Protein AF-A0A3A0CQK7-F1 (afdb_m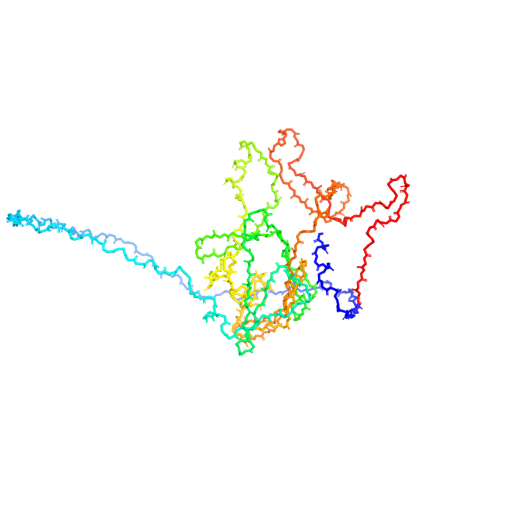onomer)

Radius of gyration: 29.52 Å; Cα contacts (8 Å, |Δi|>4): 519; chains: 1; bounding box: 66×86×76 Å

Solvent-accessible surface area (backbone atoms only — not comparable to full-atom values): 21120 Å² total; per-residue (Å²): 123,85,78,75,74,62,95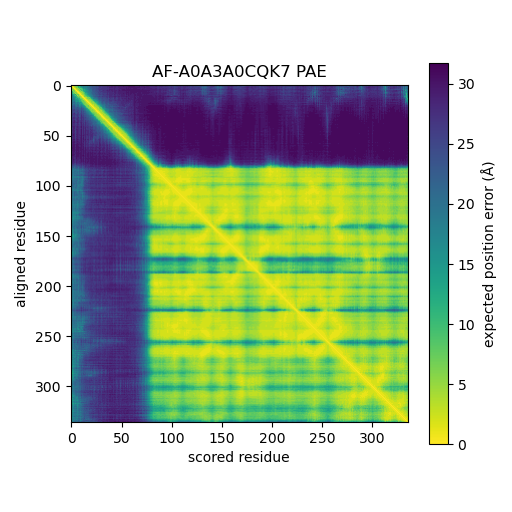,62,66,78,92,60,91,70,77,78,86,89,81,83,93,88,86,83,88,87,80,93,78,87,87,83,90,89,89,84,86,84,86,89,84,87,90,83,87,84,84,89,84,92,77,85,81,79,83,80,82,79,84,76,77,85,81,76,87,73,78,87,74,78,80,82,72,81,79,73,82,73,77,79,73,73,95,51,57,60,44,68,75,78,40,68,74,45,44,73,62,87,60,98,55,76,41,61,42,50,41,30,41,18,84,90,78,68,42,43,31,37,44,43,52,47,80,42,51,33,90,85,35,49,28,37,40,36,36,30,26,72,29,47,92,63,64,52,75,39,74,75,52,71,47,47,26,26,32,40,76,58,90,64,29,39,31,39,31,34,60,61,72,49,53,62,81,66,94,48,72,67,34,54,49,45,41,71,75,73,48,65,62,40,84,72,47,77,42,60,49,67,24,46,62,84,73,20,43,26,35,64,42,48,78,46,65,32,36,64,68,85,48,50,35,78,72,76,48,25,52,55,36,44,91,72,26,42,76,74,45,76,46,54,31,60,57,19,35,42,37,29,30,40,34,27,19,34,52,98,91,50,69,47,60,36,29,37,33,39,41,42,21,58,65,58,79,66,59,80,74,58,77,87,44,74,55,59,90,91,56,94,70,61,64,54,61,26,40,35,85,86,58,63,91,86,52,94,61,51,65,49,48,26,49,49,72,82,90,68,46,54,60,44,82,84,48,96,76,50,63,51,62,64,70,90,81,85,87,90

pLDDT: mean 78.31, std 25.65, range [24.31, 98.5]

Mean predicted aligned error: 14.05 Å

Secondary structure (DSSP, 8-state):
---SSSSSSTTS-----------------------------------------------PPPPPPPPPPPPPPPPP--PPPPSS--HHHHHTT-EEPP-SS--SSEEEEETTTTEEEEEE-GGGBSTTS-EEEEEEEEESTTTTT-EEEEEEEEEEEETTEEEEEEP-TTB---SSHHHHHHHHHH-SSEEEEEEEEEEEETTEEEEESHHHHSSSSS-GGGTTT-EEEEEEEEEEEEEE-SSEEEEEEEEEEEETTEEEEEEEEEEEEEPPGGGGG----BPPTTS---EEEEE-TTS-TT-S-SEEEEE------BSSSSSSS--BSS------

Foldseek 3Di:
DPAQQPVFPPPDFDDDDDDDDDDDDDDPDDDDDDDDDDDDDDDDDDDDDDDDDDPPDDDDDDDDDDDDDDDDDPDDPPPDDPPADDPCVVCVQWDWDDDPDDFPWTWIARPVQLWIKIWAALVQEDPVNKWKKWKAFCDWPAPHPDTQDMFIWGWYDDPQKIWIWTFDQAADADDDPVNVCCCVPVNGIDGLDIFGQNHHDDSITMTTCLVQPQACSRVVCVVVQAGWDSSPKHWDDWDGHHFKIKTWIFTWHDDPPGTITIIMIMIIGGDDPCVVVDDWDFDDPVDDADWDKYFYPVDDPPDPGRIGITHDDDRFDFPDPPDPDGDTPDDDDDRD

Structure (mmCIF, N/CA/C/O backbone):
data_AF-A0A3A0CQK7-F1
#
_entry.id   AF-A0A3A0CQK7-F1
#
loop_
_atom_site.group_PDB
_atom_site.id
_atom_site.type_symbol
_atom_site.label_atom_id
_atom_site.label_alt_id
_atom_site.label_comp_id
_atom_site.label_asym_id
_atom_site.label_entity_id
_atom_site.label_seq_id
_atom_site.pdbx_PDB_ins_code
_atom_site.Cartn_x
_atom_site.Cartn_y
_atom_site.Cartn_z
_atom_site.occupancy
_atom_site.B_iso_or_equiv
_atom_site.auth_seq_id
_atom_site.auth_comp_id
_atom_site.auth_asym_id
_atom_site.auth_atom_id
_atom_site.pdbx_PDB_model_num
ATOM 1 N N . MET A 1 1 ? 7.998 6.183 -11.539 1.00 37.38 1 MET A N 1
ATOM 2 C CA . MET A 1 1 ? 6.751 5.456 -11.264 1.00 37.38 1 MET A CA 1
ATOM 3 C C . MET A 1 1 ? 6.149 6.153 -10.060 1.00 37.38 1 MET A C 1
ATOM 5 O O . MET A 1 1 ? 6.191 5.663 -8.952 1.00 37.38 1 MET A O 1
ATOM 9 N N . LEU A 1 2 ? 5.744 7.397 -10.315 1.00 28.91 2 LEU A N 1
ATOM 10 C CA . LEU A 1 2 ? 5.231 8.394 -9.366 1.00 28.91 2 LEU A CA 1
ATOM 11 C C . LEU A 1 2 ? 3.840 8.851 -9.859 1.00 28.91 2 LEU A C 1
ATOM 13 O O . LEU A 1 2 ? 3.406 9.962 -9.621 1.00 28.91 2 LEU A O 1
ATOM 17 N N . ALA A 1 3 ? 3.197 8.000 -10.666 1.00 32.09 3 ALA A N 1
ATOM 18 C CA . ALA A 1 3 ? 2.236 8.395 -11.693 1.00 32.09 3 ALA A CA 1
ATOM 19 C C . ALA A 1 3 ? 0.876 7.694 -11.583 1.00 32.09 3 ALA A C 1
ATOM 21 O O . ALA A 1 3 ? 0.043 7.848 -12.462 1.00 32.09 3 ALA A O 1
ATOM 22 N N . VAL A 1 4 ? 0.668 6.897 -10.535 1.00 34.78 4 VAL A N 1
ATOM 23 C CA . VAL A 1 4 ? -0.590 6.163 -10.290 1.00 34.78 4 VAL A CA 1
ATOM 24 C C . VAL A 1 4 ? -1.209 6.591 -8.945 1.00 34.78 4 VAL A C 1
ATOM 26 O O . VAL A 1 4 ? -2.183 6.015 -8.479 1.00 34.78 4 VAL A O 1
ATOM 29 N N . LEU A 1 5 ? -0.655 7.638 -8.324 1.00 34.09 5 LEU A N 1
ATOM 30 C CA . LEU A 1 5 ? -1.091 8.138 -7.018 1.00 34.09 5 LEU A CA 1
ATOM 31 C C . LEU A 1 5 ? -1.982 9.372 -7.077 1.00 34.09 5 LEU A C 1
ATOM 33 O O . LEU A 1 5 ? -2.377 9.856 -6.029 1.00 34.09 5 LEU A O 1
ATOM 37 N N . ASP A 1 6 ? -2.315 9.879 -8.265 1.00 37.59 6 ASP A N 1
ATOM 38 C CA . ASP A 1 6 ? -2.937 11.205 -8.338 1.00 37.59 6 ASP A CA 1
ATOM 39 C C . ASP A 1 6 ? -4.138 11.329 -9.280 1.00 37.59 6 ASP A C 1
ATOM 41 O O . ASP A 1 6 ? -4.687 12.410 -9.447 1.00 37.59 6 ASP A O 1
ATOM 45 N N . GLU A 1 7 ? -4.663 10.223 -9.820 1.00 32.09 7 GLU A N 1
ATOM 46 C CA . GLU A 1 7 ? -6.001 10.229 -10.462 1.00 32.09 7 GLU A CA 1
ATOM 47 C C . GLU A 1 7 ? -7.144 10.216 -9.419 1.00 32.09 7 GLU A C 1
ATOM 49 O O . GLU A 1 7 ? -8.309 9.954 -9.689 1.00 32.09 7 GLU A O 1
ATOM 54 N N . ALA A 1 8 ? -6.767 10.500 -8.183 1.00 29.64 8 ALA A N 1
ATOM 55 C CA . ALA A 1 8 ? -7.274 9.872 -6.993 1.00 29.64 8 ALA A CA 1
ATOM 56 C C . ALA A 1 8 ? -7.438 10.915 -5.878 1.00 29.64 8 ALA A C 1
ATOM 58 O O . ALA A 1 8 ? -8.430 10.905 -5.157 1.00 29.64 8 ALA A O 1
ATOM 59 N N . ALA A 1 9 ? -6.518 11.878 -5.766 1.00 32.62 9 ALA A N 1
ATOM 60 C CA . ALA A 1 9 ? -6.535 12.880 -4.703 1.00 32.62 9 ALA A CA 1
ATOM 61 C C . ALA A 1 9 ? -7.245 14.201 -5.078 1.00 32.62 9 ALA A C 1
ATOM 63 O O . ALA A 1 9 ? -7.459 15.054 -4.213 1.00 32.62 9 ALA A O 1
ATOM 64 N N . ILE A 1 10 ? -7.680 14.396 -6.327 1.00 40.16 10 ILE A N 1
ATOM 65 C CA . ILE A 1 10 ? -7.924 15.750 -6.851 1.00 40.16 10 ILE A CA 1
ATOM 66 C C . ILE A 1 10 ? -9.400 16.019 -7.170 1.00 40.16 10 ILE A C 1
ATOM 68 O O . ILE A 1 10 ? -9.820 16.237 -8.304 1.00 40.16 10 ILE A O 1
ATOM 72 N N . ARG A 1 11 ? -10.198 16.094 -6.101 1.00 34.25 11 ARG A N 1
ATOM 73 C CA . ARG A 1 11 ? -11.398 16.953 -6.050 1.00 34.25 11 ARG A CA 1
ATOM 74 C C . ARG A 1 11 ? -11.237 18.142 -5.102 1.00 34.25 11 ARG A C 1
ATOM 76 O O . ARG A 1 11 ? -12.205 18.853 -4.858 1.00 34.25 11 ARG A O 1
ATOM 83 N N . MET A 1 12 ? -10.062 18.358 -4.516 1.00 37.47 12 MET A N 1
ATOM 84 C CA . MET A 1 12 ? -9.897 19.361 -3.463 1.00 37.47 12 MET A CA 1
ATOM 85 C C . MET A 1 12 ? -8.549 20.042 -3.623 1.00 37.47 12 MET A C 1
ATOM 87 O O . MET A 1 12 ? -7.520 19.468 -3.285 1.00 37.47 12 MET A O 1
ATOM 91 N N . GLY A 1 13 ? -8.584 21.256 -4.174 1.00 35.88 13 GLY A N 1
ATOM 92 C CA . GLY A 1 13 ? -7.413 22.113 -4.249 1.00 35.88 13 GLY A CA 1
ATOM 93 C C . GLY A 1 13 ? -6.823 22.350 -2.869 1.00 35.88 13 GLY A C 1
ATOM 94 O O . GLY A 1 13 ? -7.573 22.344 -1.898 1.00 35.88 13 GLY A O 1
ATOM 95 N N . TRP A 1 14 ? -5.508 22.550 -2.829 1.00 27.75 14 TRP A N 1
ATOM 96 C CA . TRP A 1 14 ? -4.743 23.349 -1.871 1.00 27.75 14 TRP A CA 1
ATOM 97 C C . TRP A 1 14 ? -3.322 23.518 -2.415 1.00 27.75 14 TRP A C 1
ATOM 99 O O . TRP A 1 14 ? -2.764 22.578 -2.966 1.00 27.75 14 TRP A O 1
ATOM 109 N N . SER A 1 15 ? -2.791 24.730 -2.226 1.00 28.52 15 SER A N 1
ATOM 110 C CA . SER A 1 15 ? -1.506 25.219 -2.731 1.00 28.52 15 SER A CA 1
ATOM 111 C C . SER A 1 15 ? -0.319 24.769 -1.872 1.00 28.52 15 SER A C 1
ATOM 113 O O . SER A 1 15 ? -0.395 24.867 -0.644 1.00 28.52 15 SER A O 1
ATOM 115 N N . ALA A 1 16 ? 0.808 24.395 -2.491 1.00 28.55 16 ALA A N 1
ATOM 116 C CA . ALA A 1 16 ? 2.106 24.300 -1.806 1.00 28.55 16 ALA A CA 1
ATOM 117 C C . ALA A 1 16 ? 3.211 25.168 -2.448 1.00 28.55 16 ALA A C 1
ATOM 119 O O . ALA A 1 16 ? 3.489 25.100 -3.644 1.00 28.55 16 ALA A O 1
ATOM 120 N N . ALA A 1 17 ? 3.867 25.979 -1.609 1.00 27.58 17 ALA A N 1
ATOM 121 C CA . ALA A 1 17 ? 4.961 26.887 -1.952 1.00 27.58 17 ALA A CA 1
ATOM 122 C C . ALA A 1 17 ? 6.345 26.206 -1.904 1.00 27.58 17 ALA A C 1
ATOM 124 O O . ALA A 1 17 ? 6.611 25.345 -1.067 1.00 27.58 17 ALA A O 1
ATOM 125 N N . ALA A 1 18 ? 7.245 26.643 -2.788 1.00 27.69 18 ALA A N 1
ATOM 126 C CA . ALA A 1 18 ? 8.603 26.129 -2.960 1.00 27.69 18 ALA A CA 1
ATOM 127 C C . ALA A 1 18 ? 9.644 26.866 -2.099 1.00 27.69 18 ALA A C 1
ATOM 129 O O . ALA A 1 18 ? 9.652 28.094 -2.104 1.00 27.69 18 ALA A O 1
ATOM 130 N N . VAL A 1 19 ? 10.603 26.146 -1.491 1.00 27.67 19 VAL A N 1
ATOM 131 C CA . VAL A 1 19 ? 11.909 26.708 -1.074 1.00 27.67 19 VAL A CA 1
ATOM 132 C C . VAL A 1 19 ? 13.045 25.670 -1.171 1.00 27.67 19 VAL A C 1
ATOM 134 O O . VAL A 1 19 ? 13.105 24.709 -0.416 1.00 27.67 19 VAL A O 1
ATOM 137 N N . GLY A 1 20 ? 13.958 25.905 -2.120 1.00 24.70 20 GLY A N 1
ATOM 138 C CA . GLY A 1 20 ? 15.387 26.185 -1.886 1.00 24.70 20 GLY A CA 1
ATOM 139 C C . GLY A 1 20 ? 16.281 25.213 -1.099 1.00 24.70 20 GLY A C 1
ATOM 140 O O . GLY A 1 20 ? 16.302 25.207 0.123 1.00 24.70 20 GLY A O 1
ATOM 141 N N . SER A 1 21 ? 17.167 24.546 -1.842 1.00 28.20 21 SER A N 1
ATOM 142 C CA . SER A 1 21 ? 18.365 23.809 -1.408 1.00 28.20 21 SER A CA 1
ATOM 143 C C . SER A 1 21 ? 19.401 24.657 -0.643 1.00 28.20 21 SER A C 1
ATOM 145 O O . SER A 1 21 ? 19.737 25.755 -1.094 1.00 28.20 21 SER A O 1
ATOM 147 N N . ARG A 1 22 ? 19.989 24.098 0.433 1.00 24.88 22 ARG A N 1
ATOM 148 C CA . ARG A 1 22 ? 21.444 24.121 0.721 1.00 24.88 22 ARG A CA 1
ATOM 149 C C . ARG A 1 22 ? 21.811 23.360 2.005 1.00 24.88 22 ARG A C 1
ATOM 151 O O . ARG A 1 22 ? 21.198 23.560 3.044 1.00 24.88 22 ARG A O 1
ATOM 158 N N . CYS A 1 23 ? 22.921 22.625 1.906 1.00 24.38 23 CYS A N 1
ATOM 159 C CA . CYS A 1 23 ? 24.006 22.466 2.888 1.00 24.38 23 CYS A CA 1
ATOM 160 C C . CYS A 1 23 ? 24.317 21.008 3.270 1.00 24.38 23 CYS A C 1
ATOM 162 O O . CYS A 1 23 ? 23.656 20.385 4.095 1.00 24.38 23 CYS A O 1
ATOM 164 N N . ALA A 1 24 ? 25.380 20.499 2.646 1.00 25.19 24 ALA A N 1
ATOM 165 C CA . ALA A 1 24 ? 26.155 19.349 3.079 1.00 25.19 24 ALA A CA 1
ATOM 166 C C . ALA A 1 24 ? 27.384 19.835 3.871 1.00 25.19 24 ALA A C 1
ATOM 168 O O . ALA A 1 24 ? 27.852 20.946 3.642 1.00 25.19 24 ALA A O 1
ATOM 169 N N . GLN A 1 25 ? 27.941 18.925 4.680 1.00 24.78 25 GLN A N 1
ATOM 170 C CA . GLN A 1 25 ? 29.222 18.982 5.406 1.00 24.78 25 GLN A CA 1
ATOM 171 C C . GLN A 1 25 ? 29.221 19.700 6.764 1.00 24.78 25 GLN A C 1
ATOM 173 O O . GLN A 1 25 ? 29.266 20.919 6.863 1.00 24.78 25 GLN A O 1
ATOM 178 N N . SER A 1 26 ? 29.328 18.921 7.840 1.00 24.31 26 SER A N 1
ATOM 179 C CA . SER A 1 26 ? 30.548 18.835 8.662 1.00 24.31 26 SER A CA 1
ATOM 180 C C . SER A 1 26 ? 30.268 18.040 9.944 1.00 24.31 26 SER A C 1
ATOM 182 O O . SER A 1 26 ? 29.118 17.863 10.329 1.00 24.31 26 SER A O 1
ATOM 184 N N . LEU A 1 27 ? 31.351 17.603 10.596 1.00 27.28 27 LEU A N 1
ATOM 185 C CA . LEU A 1 27 ? 31.435 16.982 11.927 1.00 27.28 27 LEU A CA 1
ATOM 186 C C . LEU A 1 27 ? 31.535 15.450 11.960 1.00 27.28 27 LEU A C 1
ATOM 188 O O . LEU A 1 27 ? 30.858 14.746 12.698 1.00 27.28 27 LEU A O 1
ATOM 192 N N . THR A 1 28 ? 32.551 14.955 11.254 1.00 28.22 28 THR A N 1
ATOM 193 C CA . THR A 1 28 ? 33.507 14.010 11.842 1.00 28.22 28 THR A CA 1
ATOM 194 C C . THR A 1 28 ? 34.333 14.722 12.923 1.00 28.22 28 THR A C 1
ATOM 196 O O . THR A 1 28 ? 35.249 15.472 12.583 1.00 28.22 28 THR A O 1
ATOM 199 N N . HIS A 1 29 ? 34.046 14.504 14.207 1.00 26.23 29 HIS A N 1
ATOM 200 C CA . HIS A 1 29 ? 35.037 14.604 15.287 1.00 26.23 29 HIS A CA 1
ATOM 201 C C . HIS A 1 29 ? 34.530 13.921 16.562 1.00 26.23 29 HIS A C 1
ATOM 203 O O . HIS A 1 29 ? 33.346 13.968 16.873 1.00 26.23 29 HIS A O 1
ATOM 209 N N . SER A 1 30 ? 35.480 13.365 17.312 1.00 28.23 30 SER A N 1
ATOM 210 C CA . SER A 1 30 ? 35.355 12.792 18.657 1.00 28.23 30 SER A CA 1
ATOM 211 C C . SER A 1 30 ? 35.165 11.274 18.741 1.00 28.23 30 SER A C 1
ATOM 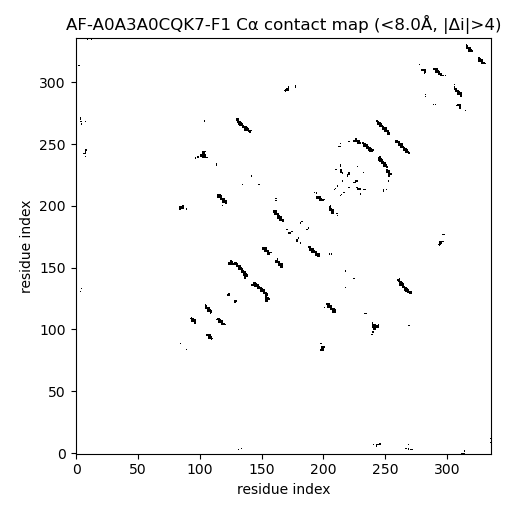213 O O . SER A 1 30 ? 34.153 10.744 19.187 1.00 28.23 30 SER A O 1
ATOM 215 N N . ALA A 1 31 ? 36.228 10.569 18.350 1.00 26.05 31 ALA A N 1
ATOM 216 C CA . ALA A 1 31 ? 36.631 9.330 18.997 1.00 26.05 31 ALA A CA 1
ATOM 217 C C . ALA A 1 31 ? 37.846 9.648 19.879 1.00 26.05 31 ALA A C 1
ATOM 219 O O . ALA A 1 31 ? 38.896 9.991 19.335 1.00 26.05 31 ALA A O 1
ATOM 220 N N . LYS A 1 32 ? 37.694 9.555 21.205 1.00 26.38 32 LYS A N 1
ATOM 221 C CA . LYS A 1 32 ? 38.706 9.128 22.192 1.00 26.38 32 LYS A CA 1
ATOM 222 C C . LYS A 1 32 ? 38.151 9.312 23.609 1.00 26.38 32 LYS A C 1
ATOM 224 O O . LYS A 1 32 ? 37.416 10.253 23.860 1.00 26.38 32 LYS A O 1
ATOM 229 N N . GLU A 1 33 ? 38.566 8.397 24.485 1.00 27.83 33 GLU A N 1
ATOM 230 C CA . GLU A 1 33 ? 38.406 8.400 25.950 1.00 27.83 33 GLU A CA 1
ATOM 231 C C . GLU A 1 33 ? 37.080 7.854 26.505 1.00 27.83 33 GLU A C 1
ATOM 233 O O . GLU A 1 33 ? 36.124 8.569 26.771 1.00 27.83 33 GLU A O 1
ATOM 238 N N . ASN A 1 34 ? 37.042 6.533 26.725 1.00 28.23 34 ASN A N 1
ATOM 239 C CA . ASN A 1 34 ? 37.080 5.960 28.080 1.00 28.23 34 ASN A CA 1
ATOM 240 C C . ASN A 1 34 ? 36.974 4.430 28.000 1.00 28.23 34 ASN A C 1
ATOM 242 O O . ASN A 1 34 ? 35.900 3.865 27.813 1.00 28.23 34 ASN A O 1
ATOM 246 N N . PHE A 1 35 ? 38.120 3.755 28.126 1.00 24.66 35 PHE A N 1
ATOM 247 C CA . PHE A 1 35 ? 38.225 2.297 28.154 1.00 24.66 35 PHE A CA 1
ATOM 248 C C . PHE A 1 35 ? 39.106 1.888 29.338 1.00 24.66 35 PHE A C 1
ATOM 250 O O . PHE A 1 35 ? 40.324 1.978 29.260 1.00 24.66 35 PHE A O 1
ATOM 257 N N . MET A 1 36 ? 38.468 1.498 30.441 1.00 27.27 36 MET A N 1
ATOM 258 C CA . MET A 1 36 ? 38.955 0.713 31.592 1.00 27.27 36 MET A CA 1
ATOM 259 C C . MET A 1 36 ? 37.756 0.704 32.560 1.00 27.27 36 MET A C 1
ATOM 261 O O . MET A 1 36 ? 37.156 1.741 32.792 1.00 27.27 36 MET A O 1
ATOM 265 N N . THR A 1 37 ? 37.238 -0.397 33.099 1.00 27.81 37 THR A N 1
ATOM 266 C CA . THR A 1 37 ? 37.907 -1.532 33.735 1.00 27.81 37 THR A CA 1
ATOM 267 C C . THR A 1 37 ? 36.817 -2.559 34.063 1.00 27.81 37 THR A C 1
ATOM 269 O O . THR A 1 37 ? 35.877 -2.202 34.763 1.00 27.81 37 THR A O 1
ATOM 272 N N . MET A 1 38 ? 36.946 -3.830 33.671 1.00 25.89 38 MET A N 1
ATOM 273 C CA . MET A 1 38 ? 36.449 -4.926 34.515 1.00 25.89 38 MET A CA 1
ATOM 274 C C . MET A 1 38 ? 37.143 -6.248 34.172 1.00 25.89 38 MET A C 1
ATOM 276 O O . MET A 1 38 ? 37.329 -6.606 33.012 1.00 25.89 38 MET A O 1
ATOM 280 N N . LYS A 1 39 ? 37.630 -6.897 35.230 1.00 27.94 39 LYS A N 1
ATOM 281 C CA . LYS A 1 39 ? 38.606 -7.988 35.250 1.00 27.94 39 LYS A CA 1
ATOM 282 C C . LYS A 1 39 ? 38.005 -9.349 34.874 1.00 27.94 39 LYS A C 1
ATOM 284 O O . LYS A 1 39 ? 36.857 -9.646 35.179 1.00 27.94 39 LYS A O 1
ATOM 289 N N . ARG A 1 40 ? 38.868 -10.183 34.283 1.00 28.92 40 ARG A N 1
ATOM 290 C CA . ARG A 1 40 ? 38.743 -11.635 34.074 1.00 28.92 40 ARG A CA 1
ATOM 291 C C . ARG A 1 40 ? 38.861 -12.425 35.387 1.00 28.92 40 ARG A C 1
ATOM 293 O O . ARG A 1 40 ? 39.759 -12.117 36.161 1.00 28.92 40 ARG A O 1
ATOM 300 N N . SER A 1 41 ? 38.071 -13.497 35.501 1.00 28.75 41 SER A N 1
ATOM 301 C CA . SER A 1 41 ? 38.385 -14.877 35.966 1.00 28.75 41 SER A CA 1
ATOM 302 C C . SER A 1 41 ? 37.076 -15.486 36.506 1.00 28.75 41 SER A C 1
ATOM 304 O O . SER A 1 41 ? 36.326 -14.780 37.162 1.00 28.75 41 SER A O 1
ATOM 306 N N . THR A 1 42 ? 36.675 -16.733 36.254 1.00 29.69 42 THR A N 1
ATOM 307 C CA . THR A 1 42 ? 37.463 -17.972 36.287 1.00 29.69 42 THR A CA 1
ATOM 308 C C . THR A 1 42 ? 36.695 -19.064 35.528 1.00 29.69 42 THR A C 1
ATOM 310 O O . THR A 1 42 ? 35.483 -19.190 35.686 1.00 29.69 42 THR A O 1
ATOM 313 N N . LEU A 1 43 ? 37.399 -19.850 34.713 1.00 29.28 43 LEU A N 1
ATOM 314 C CA . LEU A 1 43 ? 36.895 -21.041 34.032 1.00 29.28 43 LEU A CA 1
ATOM 315 C C . LEU A 1 43 ? 37.562 -22.247 34.705 1.00 29.28 43 LEU A C 1
ATOM 317 O O . LEU A 1 43 ? 38.784 -22.358 34.644 1.00 29.28 43 LEU A O 1
ATOM 321 N N . THR A 1 44 ? 36.782 -23.135 35.321 1.00 30.03 44 THR A N 1
ATOM 322 C CA . THR A 1 44 ? 37.254 -24.462 35.739 1.00 30.03 44 THR A CA 1
ATOM 323 C C . THR A 1 44 ? 36.183 -25.481 35.379 1.00 30.03 44 THR A C 1
ATOM 325 O O . THR A 1 44 ? 35.084 -25.469 35.926 1.00 30.03 44 THR A O 1
ATOM 328 N N . ALA A 1 45 ? 36.511 -26.342 34.422 1.00 31.83 45 ALA A N 1
ATOM 329 C CA . ALA A 1 45 ? 35.794 -27.573 34.136 1.00 31.83 45 ALA A CA 1
ATOM 330 C C . ALA A 1 45 ? 36.375 -28.695 35.005 1.00 31.83 45 ALA A C 1
ATOM 332 O O . ALA A 1 45 ? 37.595 -28.741 35.140 1.00 31.83 45 ALA A O 1
ATOM 333 N N . MET A 1 46 ? 35.539 -29.610 35.517 1.00 27.94 46 MET A N 1
ATOM 334 C CA . MET A 1 46 ? 35.698 -31.058 35.290 1.00 27.94 46 MET A CA 1
ATOM 335 C C . MET A 1 46 ? 34.683 -31.945 36.047 1.00 27.94 46 MET A C 1
ATOM 337 O O . MET A 1 46 ? 34.432 -31.759 37.229 1.00 27.94 46 MET A O 1
ATOM 341 N N . PHE A 1 47 ? 34.222 -32.959 35.302 1.00 27.44 47 PHE A N 1
ATOM 342 C CA . PHE A 1 47 ? 33.768 -34.312 35.669 1.00 27.44 47 PHE A CA 1
ATOM 343 C C . PHE A 1 47 ? 32.447 -34.568 36.431 1.00 27.44 47 PHE A C 1
ATOM 345 O O . PHE A 1 47 ? 32.352 -34.490 37.647 1.00 27.44 47 PHE A O 1
ATOM 352 N N . ALA A 1 48 ? 31.476 -35.033 35.632 1.00 30.28 48 ALA A N 1
ATOM 353 C CA . ALA A 1 48 ? 30.799 -36.335 35.714 1.00 30.28 48 ALA A CA 1
ATOM 354 C C . ALA A 1 48 ? 30.154 -36.789 37.036 1.00 30.28 48 ALA A C 1
ATOM 356 O O . ALA A 1 48 ? 30.816 -37.355 37.901 1.00 30.28 48 ALA A O 1
ATOM 357 N N . THR A 1 49 ? 28.816 -36.803 37.029 1.00 28.94 49 THR A N 1
ATOM 358 C CA . THR A 1 49 ? 28.044 -37.864 37.688 1.00 28.94 49 THR A CA 1
ATOM 359 C C . THR A 1 49 ? 26.879 -38.274 36.789 1.00 28.94 49 THR A C 1
ATOM 361 O O . THR A 1 49 ? 25.889 -37.563 36.649 1.00 28.94 49 THR A O 1
ATOM 364 N N . PHE A 1 50 ? 27.029 -39.430 36.142 1.00 30.33 50 PHE A N 1
ATOM 365 C CA . PHE A 1 50 ? 25.936 -40.197 35.552 1.00 30.33 50 PHE A CA 1
ATOM 366 C C . PHE A 1 50 ? 25.190 -40.877 36.710 1.00 30.33 50 PHE A C 1
ATOM 368 O O . PHE A 1 50 ? 25.784 -41.695 37.410 1.00 30.33 50 PHE A O 1
ATOM 375 N N . VAL A 1 51 ? 23.908 -40.570 36.915 1.00 32.28 51 VAL A N 1
ATOM 376 C CA . VAL A 1 51 ? 23.006 -41.414 37.713 1.00 32.28 51 VAL A CA 1
ATOM 377 C C . VAL A 1 51 ? 21.792 -41.735 36.855 1.00 32.28 51 VAL A C 1
ATOM 379 O O . VAL A 1 51 ? 21.104 -40.852 36.350 1.00 32.28 51 VAL A O 1
ATOM 382 N N . ALA A 1 52 ? 21.605 -43.034 36.653 1.00 31.00 52 ALA A N 1
ATOM 383 C CA . ALA A 1 52 ? 20.571 -43.649 35.850 1.00 31.00 52 ALA A CA 1
ATOM 384 C C . ALA A 1 52 ? 19.170 -43.375 36.418 1.00 31.00 52 ALA A C 1
ATOM 386 O O . ALA A 1 52 ? 18.883 -43.718 37.563 1.00 31.00 52 ALA A O 1
ATOM 387 N N . ALA A 1 53 ? 18.276 -42.835 35.589 1.00 33.00 53 ALA A N 1
ATOM 388 C CA . ALA A 1 53 ? 16.840 -42.948 35.808 1.00 33.00 53 ALA A CA 1
ATOM 389 C C . ALA A 1 53 ? 16.364 -44.237 35.124 1.00 33.00 53 ALA A C 1
ATOM 391 O O . ALA A 1 53 ? 16.260 -44.311 33.900 1.00 33.00 53 ALA A O 1
ATOM 392 N N . ALA A 1 54 ? 16.143 -45.278 35.924 1.00 33.66 54 ALA A N 1
ATOM 393 C CA . ALA A 1 54 ? 15.530 -46.518 35.479 1.00 33.66 54 ALA A CA 1
ATOM 394 C C . ALA A 1 54 ? 14.052 -46.265 35.135 1.00 33.66 54 ALA A C 1
ATOM 396 O O . ALA A 1 54 ? 13.261 -45.894 36.001 1.00 33.66 54 ALA A O 1
ATOM 397 N N . CYS A 1 55 ? 13.681 -46.485 33.873 1.00 29.20 55 CYS A N 1
ATOM 398 C CA . CYS A 1 55 ? 12.290 -46.631 33.459 1.00 29.20 55 CYS A CA 1
ATOM 399 C C . CYS A 1 55 ? 11.733 -47.932 34.050 1.00 29.20 55 CYS A C 1
ATOM 401 O O . CYS A 1 55 ? 12.011 -49.022 33.551 1.00 29.20 55 CYS A O 1
ATOM 403 N N . SER A 1 56 ? 10.937 -47.829 35.107 1.00 31.41 56 SER A N 1
ATOM 404 C CA . SER A 1 56 ? 10.077 -48.911 35.575 1.00 31.41 56 SER A CA 1
ATOM 405 C C . SER A 1 56 ? 8.890 -49.054 34.620 1.00 31.41 56 SER A C 1
ATOM 407 O O . SER A 1 56 ? 7.914 -48.312 34.685 1.00 31.41 56 SER A O 1
ATOM 409 N N . VAL A 1 57 ? 8.980 -50.029 33.713 1.00 34.81 57 VAL A N 1
ATOM 410 C CA . VAL A 1 57 ? 7.832 -50.537 32.955 1.00 34.81 57 VAL A CA 1
ATOM 411 C C . VAL A 1 57 ? 7.012 -51.404 33.907 1.00 34.81 57 VAL A C 1
ATOM 413 O O . VAL A 1 57 ? 7.369 -52.547 34.189 1.00 34.81 57 VAL A O 1
ATOM 416 N N . THR A 1 58 ? 5.924 -50.864 34.443 1.00 31.39 58 THR A N 1
ATOM 417 C CA . THR A 1 58 ? 4.908 -51.658 35.135 1.00 31.39 58 THR A CA 1
ATOM 418 C C . THR A 1 58 ? 4.031 -52.357 34.097 1.00 31.39 58 THR A C 1
ATOM 420 O O . THR A 1 58 ? 3.214 -51.737 33.422 1.00 31.39 58 THR A O 1
ATOM 423 N N . PHE A 1 59 ? 4.201 -53.674 33.966 1.00 34.03 59 PHE A N 1
ATOM 424 C CA . PHE A 1 59 ? 3.232 -54.544 33.301 1.00 34.03 59 PHE A CA 1
ATOM 425 C C . PHE A 1 59 ? 1.973 -54.629 34.175 1.00 34.03 59 PHE A C 1
ATOM 427 O O . PHE A 1 59 ? 1.984 -55.263 35.230 1.00 34.03 59 PHE A O 1
ATOM 434 N N . ALA A 1 60 ? 0.892 -53.977 33.749 1.00 33.72 60 ALA A N 1
ATOM 435 C CA . ALA A 1 60 ? -0.438 -54.211 34.297 1.00 33.72 60 ALA A CA 1
ATOM 436 C C . ALA A 1 60 ? -1.075 -55.433 33.610 1.00 33.72 60 ALA A C 1
ATOM 438 O O . ALA A 1 60 ? -0.985 -55.596 32.393 1.00 33.72 60 ALA A O 1
ATOM 439 N N . ALA A 1 61 ? -1.687 -56.296 34.421 1.00 43.28 61 ALA A N 1
ATOM 440 C CA . ALA A 1 61 ? -2.393 -57.518 34.036 1.00 43.28 61 ALA A CA 1
ATOM 441 C C . ALA A 1 61 ? -3.566 -57.258 33.057 1.00 43.28 61 ALA A C 1
ATOM 443 O O . ALA A 1 61 ? -4.115 -56.153 33.044 1.00 43.28 61 ALA A O 1
ATOM 444 N N . PRO A 1 62 ? -3.986 -58.259 32.254 1.00 42.28 62 PRO A N 1
ATOM 445 C CA . PRO A 1 62 ? -5.060 -58.083 31.278 1.00 42.28 62 PRO A CA 1
ATOM 446 C C . PRO A 1 62 ? -6.407 -57.820 31.980 1.00 42.28 62 PRO A C 1
ATOM 448 O O . PRO A 1 62 ? -6.742 -58.539 32.926 1.00 42.28 62 PRO A O 1
ATOM 451 N N . PRO A 1 63 ? -7.214 -56.836 31.538 1.00 41.34 63 PRO A N 1
ATOM 452 C CA . PRO A 1 63 ? -8.544 -56.626 32.093 1.00 41.34 63 PRO A CA 1
ATOM 453 C C . PRO A 1 63 ? -9.491 -57.752 31.667 1.00 41.34 63 PRO A C 1
ATOM 455 O O . PRO A 1 63 ? -9.550 -58.123 30.493 1.00 41.34 63 PRO A O 1
ATOM 458 N N . GLY A 1 64 ? -10.249 -58.276 32.631 1.00 40.72 64 GLY A N 1
ATOM 459 C CA . GLY A 1 64 ? -11.352 -59.202 32.393 1.00 40.72 64 GLY A CA 1
ATOM 460 C C . GLY A 1 64 ? -12.437 -58.596 31.496 1.00 40.72 64 GLY A C 1
ATOM 461 O O . GLY A 1 64 ? -12.634 -57.382 31.455 1.00 40.72 64 GLY A O 1
ATOM 462 N N . ALA A 1 65 ? -13.131 -59.468 30.768 1.00 39.25 65 ALA A N 1
ATOM 463 C CA . ALA A 1 65 ? -14.167 -59.121 29.804 1.00 39.25 65 ALA A CA 1
ATOM 464 C C . ALA A 1 65 ? -15.282 -58.247 30.417 1.00 39.25 65 ALA A C 1
ATOM 466 O O . ALA A 1 65 ? -16.000 -58.681 31.319 1.00 39.25 65 ALA A O 1
ATOM 467 N N . GLN A 1 66 ? -15.458 -57.032 29.886 1.00 41.28 66 GLN A N 1
ATOM 468 C CA . GLN A 1 66 ? -16.687 -56.253 30.059 1.00 41.28 66 GLN A CA 1
ATOM 469 C C . GLN A 1 66 ? -17.792 -56.818 29.146 1.00 41.28 66 GLN A C 1
ATOM 471 O O . GLN A 1 66 ? -17.500 -57.175 28.002 1.00 41.28 66 GLN A O 1
ATOM 476 N N . PRO A 1 67 ? -19.062 -56.873 29.596 1.00 47.31 67 PRO A N 1
ATOM 477 C CA . PRO A 1 67 ? -20.186 -57.199 28.721 1.00 47.31 67 PRO A CA 1
ATOM 478 C C . PRO A 1 67 ? -20.297 -56.162 27.590 1.00 47.31 67 PRO A C 1
ATOM 480 O O . PRO A 1 67 ? -19.992 -54.989 27.827 1.00 47.31 67 PRO A O 1
ATOM 483 N N . PRO A 1 68 ? -20.741 -56.549 26.380 1.00 45.03 68 PRO A N 1
ATOM 484 C CA . PRO A 1 68 ? -20.823 -55.630 25.250 1.00 45.03 68 PRO A CA 1
ATOM 485 C C . PRO A 1 68 ? -21.754 -54.456 25.575 1.00 45.03 68 PRO A C 1
ATOM 487 O O . PRO A 1 68 ? -22.941 -54.635 25.852 1.00 45.03 68 PRO A O 1
ATOM 490 N N . GLY A 1 69 ? -21.181 -53.250 25.560 1.00 41.75 69 GLY A N 1
ATOM 491 C CA . GLY A 1 69 ? -21.912 -51.997 25.686 1.00 41.75 69 GLY A CA 1
ATOM 492 C C . GLY A 1 69 ? -22.887 -51.810 24.525 1.00 41.75 69 GLY A C 1
ATOM 493 O O . GLY A 1 69 ? -22.621 -52.225 23.397 1.00 41.75 69 GLY A O 1
ATOM 494 N N . ALA A 1 70 ? -24.031 -51.198 24.826 1.00 47.88 70 ALA A N 1
ATOM 495 C CA . ALA A 1 70 ? -25.064 -50.859 23.857 1.00 47.88 70 ALA A CA 1
ATOM 496 C C . ALA A 1 70 ? -24.489 -50.070 22.659 1.00 47.88 70 ALA A C 1
ATOM 498 O O . ALA A 1 70 ? -23.564 -49.273 22.844 1.00 47.88 70 ALA A O 1
ATOM 499 N N . PRO A 1 71 ? -25.029 -50.267 21.439 1.00 49.09 71 PRO A N 1
ATOM 500 C CA . PRO A 1 71 ? -24.546 -49.576 20.251 1.00 49.09 71 PRO A CA 1
ATOM 501 C C . PRO A 1 71 ? -24.633 -48.051 20.431 1.00 49.09 71 PRO A C 1
ATOM 503 O O . PRO A 1 71 ? -25.597 -47.562 21.032 1.00 49.09 71 PRO A O 1
ATOM 506 N N . PRO A 1 72 ? -23.646 -47.289 19.922 1.00 44.22 72 PRO A N 1
ATOM 507 C CA . PRO A 1 72 ? -23.659 -45.837 20.018 1.00 44.22 72 PRO A CA 1
ATOM 508 C C . PRO A 1 72 ? -24.919 -45.297 19.335 1.00 44.22 72 PRO A C 1
ATOM 510 O O . PRO A 1 72 ? -25.224 -45.647 18.194 1.00 44.22 72 PRO A O 1
ATOM 513 N N . SER A 1 73 ? -25.673 -44.464 20.058 1.00 48.75 73 SER A N 1
ATOM 514 C CA . SER A 1 73 ? -26.771 -43.702 19.462 1.00 48.75 73 SER A CA 1
ATOM 515 C C . SER A 1 73 ? -26.226 -42.820 18.338 1.00 48.75 73 SER A C 1
ATOM 517 O O . SER A 1 73 ? -25.131 -42.278 18.488 1.00 48.75 73 SER A O 1
ATOM 519 N N . PRO A 1 74 ? -26.972 -42.646 17.234 1.00 51.19 74 PRO A N 1
ATOM 520 C CA . PRO A 1 74 ? -26.549 -41.782 16.145 1.00 51.19 74 PRO A CA 1
ATOM 521 C C . PRO A 1 74 ? -26.355 -40.358 16.671 1.00 51.19 74 PRO A C 1
ATOM 523 O O . PRO A 1 74 ? -27.280 -39.764 17.235 1.00 51.19 74 PRO A O 1
ATOM 526 N N . ASP A 1 75 ? -25.142 -39.831 16.497 1.00 49.44 75 ASP A N 1
ATOM 527 C CA . ASP A 1 75 ? -24.816 -38.440 16.786 1.00 49.44 75 ASP A CA 1
ATOM 528 C C . ASP A 1 75 ? -25.816 -37.534 16.061 1.00 49.44 75 ASP A C 1
ATOM 530 O O . ASP A 1 75 ? -25.928 -37.536 14.832 1.00 49.44 75 ASP A O 1
ATOM 534 N N . LYS A 1 76 ? -26.575 -36.751 16.835 1.00 48.03 76 LYS A N 1
ATOM 535 C CA . LYS A 1 76 ? -27.366 -35.653 16.278 1.00 48.03 76 LYS A CA 1
ATOM 536 C C . LYS A 1 76 ? -26.401 -34.685 15.582 1.00 48.03 76 LYS A C 1
ATOM 538 O O . LYS A 1 76 ? -25.397 -34.326 16.202 1.00 48.03 76 LYS A O 1
ATOM 543 N N . PRO A 1 77 ? -26.706 -34.198 14.364 1.00 46.62 77 PRO A N 1
ATOM 544 C CA . PRO A 1 77 ? -25.891 -33.187 13.707 1.00 46.62 77 PRO A CA 1
ATOM 545 C C . PRO A 1 77 ? -25.779 -31.971 14.625 1.00 46.62 77 PRO A C 1
ATOM 547 O O . PRO A 1 77 ? -26.775 -31.319 14.950 1.00 46.62 77 PRO A O 1
ATOM 550 N N . LYS A 1 78 ? -24.566 -31.695 15.099 1.00 48.28 78 LYS A N 1
ATOM 551 C CA . LYS A 1 78 ? -24.262 -30.465 15.818 1.00 48.28 78 LYS A CA 1
ATOM 552 C C . LYS A 1 78 ? -24.348 -29.366 14.765 1.00 48.28 78 LYS A C 1
ATOM 554 O O . LYS A 1 78 ? -23.533 -29.352 13.856 1.00 48.28 78 LYS A O 1
ATOM 559 N N . ALA A 1 79 ? -25.379 -28.527 14.832 1.00 50.53 79 ALA A N 1
ATOM 560 C CA . ALA A 1 79 ? -25.514 -27.397 13.921 1.00 50.53 79 ALA A CA 1
ATOM 561 C C . ALA A 1 79 ? -24.212 -26.582 13.952 1.00 50.53 79 ALA A C 1
ATOM 563 O O . ALA A 1 79 ? -23.803 -26.120 15.024 1.00 50.53 79 ALA A O 1
ATOM 564 N N . ASP A 1 80 ? -23.551 -26.473 12.800 1.00 62.09 80 ASP A N 1
ATOM 565 C CA . ASP A 1 80 ? -22.307 -25.729 12.657 1.00 62.09 80 ASP A CA 1
ATOM 566 C C . ASP A 1 80 ? -22.552 -24.283 13.088 1.00 62.09 80 ASP A C 1
ATOM 568 O O . ASP A 1 80 ? -23.436 -23.592 12.572 1.00 62.09 80 ASP A O 1
ATOM 572 N N . LYS A 1 81 ? -21.801 -23.824 14.095 1.00 71.69 81 LYS A N 1
ATOM 573 C CA . LYS A 1 81 ? -21.822 -22.407 14.456 1.00 71.69 81 LYS A CA 1
ATOM 574 C C . LYS A 1 81 ? -21.274 -21.618 13.263 1.00 71.69 81 LYS A C 1
ATOM 576 O O . LYS A 1 81 ? -20.256 -22.036 12.715 1.00 71.69 81 LYS A O 1
ATOM 581 N N . PRO A 1 82 ? -21.891 -20.482 12.893 1.00 80.88 82 PRO A N 1
ATOM 582 C CA . PRO A 1 82 ? -21.350 -19.620 11.853 1.00 80.88 82 PRO A CA 1
ATOM 583 C C . PRO A 1 82 ? -19.890 -19.273 12.148 1.00 80.88 82 PRO A C 1
ATOM 585 O O . PRO A 1 82 ? -19.548 -18.932 13.282 1.00 80.88 82 PRO A O 1
ATOM 588 N N . ASP A 1 83 ? -19.037 -19.342 11.126 1.00 86.56 83 ASP A N 1
ATOM 589 C CA . ASP A 1 83 ? -17.600 -19.095 11.277 1.00 86.56 83 ASP A CA 1
ATOM 590 C C . ASP A 1 83 ? -17.255 -17.668 11.701 1.00 86.56 83 ASP A C 1
ATOM 592 O O . ASP A 1 83 ? -16.180 -17.449 12.270 1.00 86.56 83 ASP A O 1
ATOM 596 N N . PHE A 1 84 ? -18.171 -16.734 11.433 1.00 94.25 84 PHE A N 1
ATOM 597 C CA . PHE A 1 84 ? -18.059 -15.314 11.719 1.00 94.25 84 PHE A CA 1
ATOM 598 C C . PHE A 1 84 ? -19.325 -14.792 12.409 1.00 94.25 84 PHE A C 1
ATOM 600 O O . PHE A 1 84 ? -20.428 -15.261 12.105 1.00 94.25 84 PHE A O 1
ATOM 607 N N . PRO A 1 85 ? -19.194 -13.801 13.307 1.00 95.44 85 PRO A N 1
ATOM 608 C CA . PRO A 1 85 ? -20.342 -13.127 13.904 1.00 95.44 85 PRO A CA 1
ATOM 609 C C . PRO A 1 85 ? -21.170 -12.370 12.845 1.00 95.44 85 PRO A C 1
ATOM 611 O O . PRO A 1 85 ? -20.618 -11.968 11.813 1.00 95.44 85 PRO A O 1
ATOM 614 N N . PRO A 1 86 ? -22.475 -12.133 13.085 1.00 96.31 86 PRO A N 1
ATOM 615 C CA . PRO A 1 86 ? -23.340 -11.407 12.157 1.00 96.31 86 PRO A CA 1
ATOM 616 C C . PRO A 1 86 ? -22.848 -9.985 11.859 1.00 96.31 86 PRO A C 1
ATOM 618 O O . PRO A 1 86 ? -22.414 -9.267 12.762 1.00 96.31 86 PRO A O 1
ATOM 621 N N . PHE A 1 87 ? -22.987 -9.554 10.601 1.00 96.25 87 PHE A N 1
ATOM 622 C CA . PHE A 1 87 ? -22.556 -8.227 10.144 1.00 96.25 87 PHE A CA 1
ATOM 623 C C . PHE A 1 87 ? -23.149 -7.094 10.991 1.00 96.25 87 PHE A C 1
ATOM 625 O O . PHE A 1 87 ? -22.412 -6.240 11.479 1.00 96.25 87 PHE A O 1
ATOM 632 N N . GLU A 1 88 ? -24.462 -7.124 11.229 1.00 96.19 88 GLU A N 1
ATOM 633 C CA . GLU A 1 88 ? -25.165 -6.064 11.964 1.00 96.19 88 GLU A CA 1
ATOM 634 C C . GLU A 1 88 ? -24.700 -5.934 13.418 1.00 96.19 88 GLU A C 1
ATOM 636 O O . GLU A 1 88 ? -24.614 -4.833 13.955 1.00 96.19 88 GLU A O 1
ATOM 641 N N . GLU A 1 89 ? -24.342 -7.049 14.059 1.00 96.38 89 GLU A N 1
ATOM 642 C CA . GLU A 1 89 ? -23.831 -7.032 15.430 1.00 96.38 89 GLU A CA 1
ATOM 643 C C . GLU A 1 89 ? -22.457 -6.360 15.492 1.00 96.38 89 GLU A C 1
ATOM 645 O O . GLU A 1 89 ? -22.207 -5.498 16.340 1.00 96.38 89 GLU A O 1
ATOM 650 N N . VAL A 1 90 ? -21.573 -6.734 14.566 1.00 96.69 90 VAL A N 1
ATOM 651 C CA . VAL A 1 90 ? -20.212 -6.203 14.497 1.00 96.69 90 VAL A CA 1
ATOM 652 C C . VAL A 1 90 ? -20.219 -4.733 14.086 1.00 96.69 90 VAL A C 1
ATOM 654 O O . VAL A 1 90 ? -19.416 -3.960 14.610 1.00 96.69 90 VAL A O 1
ATOM 657 N N . MET A 1 91 ? -21.126 -4.323 13.197 1.00 97.19 91 MET A N 1
ATOM 658 C CA . MET A 1 91 ? -21.158 -2.984 12.600 1.00 97.19 91 MET A CA 1
ATOM 659 C C . MET A 1 91 ? -22.097 -1.988 13.296 1.00 97.19 91 MET A C 1
ATOM 661 O O . MET A 1 91 ? -22.116 -0.829 12.902 1.00 97.19 91 MET A O 1
ATOM 665 N N . LYS A 1 92 ? -22.805 -2.375 14.366 1.00 96.44 92 LYS A N 1
ATOM 666 C CA . LYS A 1 92 ? -23.832 -1.555 15.050 1.00 96.44 92 LYS A CA 1
ATOM 667 C C . LYS A 1 92 ? -23.439 -0.109 15.409 1.00 96.44 92 LYS A C 1
ATOM 669 O O . LYS A 1 92 ? -24.290 0.772 15.416 1.00 96.44 92 LYS A O 1
ATOM 674 N N . ASP A 1 93 ? -22.170 0.133 15.749 1.00 97.19 93 ASP A N 1
ATOM 675 C CA . ASP A 1 93 ? -21.646 1.452 16.154 1.00 97.19 93 ASP A CA 1
ATOM 676 C C . ASP A 1 93 ? -20.868 2.157 15.025 1.00 97.19 93 ASP A C 1
ATOM 678 O O . ASP A 1 93 ? -20.250 3.204 15.240 1.00 97.19 93 ASP A O 1
ATOM 682 N N . TYR A 1 94 ? -20.867 1.578 13.827 1.00 98.25 94 TYR A N 1
ATOM 683 C CA . TYR A 1 94 ? -20.166 2.091 12.660 1.00 98.25 94 TYR A CA 1
ATOM 684 C C . TYR A 1 94 ? -21.162 2.684 11.670 1.00 98.25 94 TYR A C 1
ATOM 686 O O . TYR A 1 94 ? -22.220 2.119 11.411 1.00 98.25 94 TYR A O 1
ATOM 694 N N . ALA A 1 95 ? -20.788 3.810 11.072 1.00 98.06 95 ALA A N 1
ATOM 695 C CA . ALA A 1 95 ? -21.514 4.399 9.958 1.00 98.06 95 ALA A CA 1
ATOM 696 C C . ALA A 1 95 ? -20.675 4.291 8.685 1.00 98.06 95 ALA A C 1
ATOM 698 O O . ALA A 1 95 ? -19.471 4.560 8.710 1.00 98.06 95 ALA A O 1
ATOM 699 N N . GLU A 1 96 ? -21.309 3.923 7.575 1.00 97.62 96 GLU A N 1
ATOM 700 C CA . GLU A 1 96 ? -20.668 3.937 6.263 1.00 97.62 96 GLU A CA 1
ATOM 701 C C . GLU A 1 96 ? -20.246 5.365 5.890 1.00 97.62 96 GLU A C 1
ATOM 703 O O . GLU A 1 96 ? -20.984 6.332 6.100 1.00 97.62 96 GLU A O 1
ATOM 708 N N . VAL A 1 97 ? -19.034 5.506 5.356 1.00 97.81 97 VAL A N 1
ATOM 709 C CA . VAL A 1 97 ? -18.514 6.785 4.874 1.00 97.81 97 VAL A CA 1
ATOM 710 C C . VAL A 1 97 ? -19.210 7.108 3.548 1.00 97.81 97 VAL A C 1
ATOM 712 O O . VAL A 1 97 ? -19.080 6.339 2.595 1.00 97.81 97 VAL A O 1
ATOM 715 N N . PRO A 1 98 ? -19.952 8.226 3.456 1.00 96.06 98 PRO A N 1
ATOM 716 C CA . PRO A 1 98 ? -20.784 8.510 2.296 1.00 96.06 98 PRO A CA 1
ATOM 717 C C . PRO A 1 98 ? -19.942 8.814 1.056 1.00 96.06 98 PRO A C 1
ATOM 719 O O . PRO A 1 98 ? -18.941 9.530 1.119 1.00 96.06 98 PRO A O 1
ATOM 722 N N . THR A 1 99 ? -20.403 8.315 -0.088 1.00 95.88 99 THR A N 1
ATOM 723 C CA . THR A 1 99 ? -19.788 8.518 -1.404 1.00 95.88 99 THR A CA 1
ATOM 724 C C . THR A 1 99 ? -20.864 8.849 -2.435 1.00 95.88 99 THR A C 1
ATOM 726 O O . THR A 1 99 ? -22.013 8.435 -2.299 1.00 95.88 99 THR A O 1
ATOM 729 N N . SER A 1 100 ? -20.519 9.647 -3.450 1.00 92.94 100 SER A N 1
ATOM 730 C CA . SER A 1 100 ? -21.447 9.983 -4.543 1.00 92.94 100 SER A CA 1
ATOM 731 C C . SER A 1 100 ? -21.530 8.894 -5.613 1.00 92.94 100 SER A C 1
ATOM 733 O O . SER A 1 100 ? -22.498 8.836 -6.362 1.00 92.94 100 SER A O 1
ATOM 735 N N . GLU A 1 101 ? -20.497 8.063 -5.701 1.00 95.06 101 GLU A N 1
ATOM 736 C CA . GLU A 1 101 ? -20.335 6.980 -6.665 1.00 95.06 101 GLU A CA 1
ATOM 737 C C . GLU A 1 101 ? -19.812 5.747 -5.919 1.00 95.06 101 GLU A C 1
ATOM 739 O O . GLU A 1 101 ? -19.156 5.920 -4.887 1.00 95.06 101 GLU A O 1
ATOM 744 N N . PRO A 1 102 ? -20.056 4.523 -6.423 1.00 95.00 102 PRO A N 1
ATOM 745 C CA . PRO A 1 102 ? -19.536 3.309 -5.805 1.00 95.00 102 PRO A CA 1
ATOM 746 C C . PRO A 1 102 ? -18.015 3.402 -5.593 1.00 95.00 102 PRO A C 1
ATOM 748 O O . PRO A 1 102 ? -17.284 3.626 -6.563 1.00 95.00 102 PRO A O 1
ATOM 751 N N . PRO A 1 103 ? -17.521 3.264 -4.351 1.00 96.88 103 PRO A N 1
ATOM 752 C CA . PRO A 1 103 ? -16.099 3.375 -4.077 1.00 96.88 103 PRO A CA 1
ATOM 753 C C . PRO A 1 103 ? -15.347 2.110 -4.488 1.00 96.88 103 PRO A C 1
ATOM 755 O O . PRO A 1 103 ? -15.936 1.040 -4.629 1.00 96.88 103 PRO A O 1
ATOM 758 N N . PHE A 1 104 ? -14.023 2.222 -4.589 1.00 96.50 104 PHE A N 1
ATOM 759 C CA . PHE A 1 104 ? -13.127 1.096 -4.829 1.00 96.50 104 PHE A CA 1
ATOM 760 C C . PHE A 1 104 ? -13.307 -0.007 -3.773 1.00 96.50 104 PHE A C 1
ATOM 762 O O . PHE A 1 104 ? -13.421 -1.183 -4.107 1.00 96.50 104 PHE A O 1
ATOM 769 N N . PHE A 1 105 ? -13.425 0.389 -2.504 1.00 97.44 105 PHE A N 1
ATOM 770 C CA . PHE A 1 105 ? -14.010 -0.413 -1.433 1.00 97.44 105 PHE A CA 1
ATOM 771 C C . PHE A 1 105 ? -14.620 0.507 -0.370 1.00 97.44 105 PHE A C 1
ATOM 773 O O . PHE A 1 105 ? -14.199 1.656 -0.202 1.00 97.44 105 PHE A O 1
ATOM 780 N N . ALA A 1 106 ? -15.642 0.019 0.334 1.00 97.75 106 ALA A N 1
ATOM 781 C CA . ALA A 1 106 ? -16.375 0.832 1.298 1.00 97.75 106 ALA A CA 1
ATOM 782 C C . ALA A 1 106 ? -15.615 0.958 2.624 1.00 97.75 106 ALA A C 1
ATOM 784 O O . ALA A 1 106 ? -14.999 0.001 3.104 1.00 97.75 106 ALA A O 1
ATOM 785 N N . LEU A 1 107 ? -15.716 2.135 3.243 1.00 98.44 107 LEU A N 1
ATOM 786 C CA . LEU A 1 107 ? -15.176 2.416 4.569 1.00 98.44 107 LEU A CA 1
ATOM 787 C C . LEU A 1 107 ? -16.303 2.676 5.560 1.00 98.44 107 LEU A C 1
ATOM 789 O O . LEU A 1 107 ? -17.319 3.273 5.218 1.00 98.44 107 LEU A O 1
ATOM 793 N N . TRP A 1 108 ? -16.094 2.257 6.800 1.00 98.44 108 TRP A N 1
ATOM 794 C CA . TRP A 1 108 ? -17.042 2.405 7.894 1.00 98.44 108 TRP A CA 1
ATOM 795 C C . TRP A 1 108 ? -16.319 2.975 9.106 1.00 98.44 108 TRP A C 1
ATOM 797 O O . TRP A 1 108 ? -15.311 2.419 9.540 1.00 98.44 108 TRP A O 1
ATOM 807 N N . HIS A 1 109 ? -16.822 4.075 9.663 1.00 98.50 109 HIS A N 1
ATOM 808 C CA . HIS A 1 109 ? -16.176 4.792 10.762 1.00 98.50 109 HIS A CA 1
ATOM 809 C C . HIS A 1 109 ? -17.043 4.785 12.016 1.00 98.50 109 HIS A C 1
ATOM 811 O O . HIS A 1 109 ? -18.237 5.090 11.977 1.00 98.50 109 HIS A O 1
ATOM 817 N N . ASN A 1 110 ? -16.418 4.473 13.146 1.00 98.19 110 ASN A N 1
ATOM 818 C CA . ASN A 1 110 ? -16.989 4.672 14.466 1.00 98.19 110 ASN A CA 1
ATOM 819 C C . ASN A 1 110 ? -16.435 5.969 15.060 1.00 98.19 110 ASN A C 1
ATOM 821 O O . ASN A 1 110 ? -15.294 6.030 15.522 1.00 98.19 110 ASN A O 1
ATOM 825 N N . LYS A 1 111 ? -17.278 7.004 15.102 1.00 96.56 111 LYS A N 1
ATOM 826 C CA . LYS A 1 111 ? -16.911 8.335 15.608 1.00 96.56 111 LYS A CA 1
ATOM 827 C C . LYS A 1 111 ? -16.561 8.358 17.098 1.00 96.56 111 LYS A C 1
ATOM 829 O O . LYS A 1 111 ? -15.840 9.254 17.522 1.00 96.56 111 LYS A O 1
ATOM 834 N N . LYS A 1 112 ? -17.085 7.423 17.901 1.00 96.44 112 LYS A N 1
ATOM 835 C CA . LYS A 1 112 ? -16.855 7.394 19.357 1.00 96.44 112 LYS A CA 1
ATOM 836 C C . LYS A 1 112 ? -15.460 6.876 19.688 1.00 96.44 112 LYS A C 1
ATOM 838 O O . LYS A 1 112 ? -14.824 7.383 20.604 1.00 96.44 112 LYS A O 1
ATOM 843 N N . THR A 1 113 ? -15.008 5.860 18.959 1.00 96.12 113 THR A N 1
ATOM 844 C CA . THR A 1 113 ? -13.722 5.191 19.205 1.00 96.12 113 THR A CA 1
ATOM 845 C C . THR A 1 113 ? -12.629 5.618 18.231 1.00 96.12 113 THR A C 1
ATOM 847 O O . THR A 1 113 ? -11.497 5.173 18.374 1.00 96.12 113 THR A O 1
ATOM 850 N N . ASP A 1 114 ? -12.963 6.449 17.239 1.00 97.25 114 ASP A N 1
ATOM 851 C CA . ASP A 1 114 ? -12.112 6.750 16.087 1.00 97.25 114 ASP A CA 1
ATOM 852 C C . ASP A 1 114 ? -11.600 5.473 15.397 1.00 97.25 114 ASP A C 1
ATOM 854 O O . ASP A 1 114 ? -10.417 5.351 15.092 1.00 97.25 114 ASP A O 1
ATOM 858 N N . SER A 1 115 ? -12.479 4.489 15.195 1.00 97.12 115 SER A N 1
ATOM 859 C CA . SER A 1 115 ? -12.105 3.224 14.548 1.00 97.12 115 SER A CA 1
ATOM 860 C C . SER A 1 115 ? -12.601 3.163 13.114 1.00 97.12 115 SER A C 1
ATOM 862 O O . SER A 1 115 ? -13.732 3.576 12.836 1.00 97.12 115 SER A O 1
ATOM 864 N N . LEU A 1 116 ? -11.764 2.658 12.208 1.00 98.25 116 LEU A N 1
ATOM 865 C CA . LEU A 1 116 ? -12.068 2.560 10.784 1.00 98.25 116 LEU A CA 1
ATOM 866 C C . LEU A 1 116 ? -12.023 1.105 10.317 1.00 98.25 116 LEU A C 1
ATOM 868 O O . LEU A 1 116 ? -11.078 0.365 10.579 1.00 98.25 116 LEU A O 1
ATOM 872 N N . ARG A 1 117 ? -13.043 0.704 9.565 1.00 98.06 117 ARG A N 1
ATOM 873 C CA . ARG A 1 117 ? -13.157 -0.627 8.967 1.00 98.06 117 ARG A CA 1
ATOM 874 C C . ARG A 1 117 ? -13.317 -0.527 7.466 1.00 98.06 117 ARG A C 1
ATOM 876 O O . ARG A 1 117 ? -13.902 0.434 6.968 1.00 98.06 117 ARG A O 1
ATOM 883 N N . ALA A 1 118 ? -12.836 -1.546 6.768 1.00 98.12 118 ALA A N 1
ATOM 884 C CA . ALA A 1 118 ? -13.022 -1.692 5.333 1.00 98.12 118 ALA A CA 1
ATOM 885 C C . ALA A 1 118 ? -13.870 -2.924 5.029 1.00 98.12 118 ALA A C 1
ATOM 887 O O . ALA A 1 118 ? -13.675 -3.980 5.634 1.00 98.12 118 ALA A O 1
ATOM 888 N N . VAL A 1 119 ? -14.783 -2.783 4.071 1.00 98.00 119 VAL A N 1
ATOM 889 C CA . VAL A 1 119 ? -15.493 -3.903 3.447 1.00 98.00 119 VAL A CA 1
ATOM 890 C C . VAL A 1 119 ? -14.786 -4.196 2.133 1.00 98.00 119 VAL A C 1
ATOM 892 O O . VAL A 1 119 ? -14.944 -3.450 1.170 1.00 98.00 119 VAL A O 1
ATOM 895 N N . ILE A 1 120 ? -13.967 -5.244 2.119 1.00 97.75 120 ILE A N 1
ATOM 896 C CA . ILE A 1 120 ? -13.180 -5.669 0.965 1.00 97.75 120 ILE A CA 1
ATOM 897 C C . ILE A 1 120 ? -14.051 -6.565 0.079 1.00 97.75 120 ILE A C 1
ATOM 899 O O . ILE A 1 120 ? -14.429 -7.657 0.525 1.00 97.75 120 ILE A O 1
ATOM 903 N N . PRO A 1 121 ? -14.360 -6.142 -1.161 1.00 97.31 121 PRO A N 1
ATOM 904 C CA . PRO A 1 121 ? -15.159 -6.936 -2.078 1.00 97.31 121 PRO A CA 1
ATOM 905 C C . PRO A 1 121 ? -14.541 -8.311 -2.321 1.00 97.31 121 PRO A C 1
ATOM 907 O O . PRO A 1 121 ? -13.336 -8.412 -2.561 1.00 97.31 121 PRO A O 1
ATOM 910 N N . GLY A 1 122 ? -15.354 -9.367 -2.352 1.00 96.38 122 GLY A N 1
ATOM 911 C CA . GLY A 1 122 ? -14.860 -10.722 -2.635 1.00 96.38 122 GLY A CA 1
ATOM 912 C C . GLY A 1 122 ? -14.120 -10.824 -3.980 1.00 96.38 122 GLY A C 1
ATOM 913 O O . GLY A 1 122 ? -13.138 -11.551 -4.100 1.00 96.38 122 GLY A O 1
ATOM 914 N N . GLY A 1 123 ? -14.523 -10.022 -4.975 1.00 95.62 123 GLY A N 1
ATOM 915 C CA . GLY A 1 123 ? -13.846 -9.924 -6.275 1.00 95.62 123 GLY A CA 1
ATOM 916 C C . GLY A 1 123 ? -12.455 -9.272 -6.236 1.00 95.62 123 GLY A C 1
ATOM 917 O O . GLY A 1 123 ? -11.697 -9.394 -7.198 1.00 95.62 123 GLY A O 1
ATOM 918 N N . MET A 1 124 ? -12.089 -8.607 -5.136 1.00 95.38 124 MET A N 1
ATOM 919 C CA . MET A 1 124 ? -10.744 -8.059 -4.920 1.00 95.38 124 MET A CA 1
ATOM 920 C C . MET A 1 124 ? -9.767 -9.070 -4.302 1.00 95.38 124 MET A C 1
ATOM 922 O O . MET A 1 124 ? -8.601 -8.740 -4.095 1.00 95.38 124 MET A O 1
ATOM 926 N N . ILE A 1 125 ? -10.221 -10.290 -4.006 1.00 96.50 125 ILE A N 1
ATOM 927 C CA . ILE A 1 125 ? -9.392 -11.333 -3.404 1.00 96.50 125 ILE A CA 1
ATOM 928 C C . ILE A 1 125 ? -8.817 -12.231 -4.504 1.00 96.50 125 ILE A C 1
ATOM 930 O O . ILE A 1 125 ? -9.539 -12.795 -5.325 1.00 96.50 125 ILE A O 1
ATOM 934 N N . GLY A 1 126 ? -7.497 -12.375 -4.492 1.00 95.75 126 GLY A N 1
ATOM 935 C CA . GLY A 1 126 ? -6.705 -13.231 -5.360 1.00 95.75 126 GLY A CA 1
ATOM 936 C C . GLY A 1 126 ? -5.614 -12.468 -6.124 1.00 95.75 126 GLY A C 1
ATOM 937 O O . GLY A 1 126 ? -5.707 -11.256 -6.326 1.00 95.75 126 GLY A O 1
ATOM 938 N N . PRO A 1 127 ? -4.597 -13.180 -6.640 1.00 92.19 127 PRO A N 1
ATOM 939 C CA . PRO A 1 127 ? -3.408 -12.583 -7.264 1.00 92.19 127 PRO A CA 1
ATOM 940 C C . PRO A 1 127 ? -3.678 -11.823 -8.570 1.00 92.19 127 PRO A C 1
ATOM 942 O O . PRO A 1 127 ? -2.813 -11.093 -9.049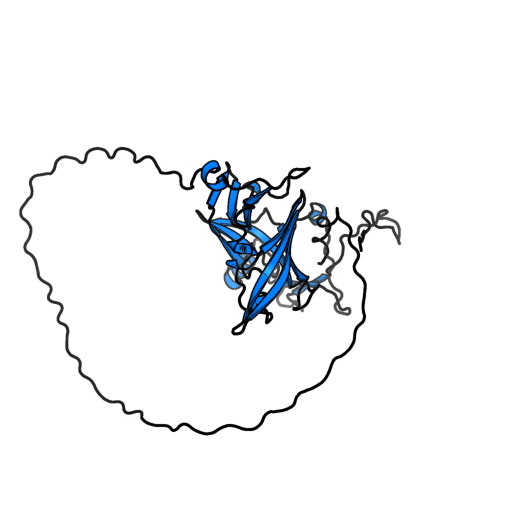 1.00 92.19 127 PRO A O 1
ATOM 945 N N . LYS A 1 128 ? -4.867 -11.988 -9.167 1.00 91.56 128 LYS A N 1
ATOM 946 C CA . LYS A 1 128 ? -5.291 -11.256 -10.373 1.00 91.56 128 LYS A CA 1
ATOM 947 C C . LYS A 1 128 ? -5.917 -9.895 -10.061 1.00 91.56 128 LYS A C 1
ATOM 949 O O . LYS A 1 128 ? -5.993 -9.056 -10.953 1.00 91.56 128 LYS A O 1
ATOM 954 N N . SER A 1 129 ? -6.341 -9.672 -8.820 1.00 94.69 129 SER A N 1
ATOM 955 C CA . SER A 1 129 ? -7.022 -8.452 -8.383 1.00 94.69 129 SER A CA 1
ATOM 956 C C . SER A 1 129 ? -6.030 -7.491 -7.731 1.00 94.69 129 SER A C 1
ATOM 958 O O . SER A 1 129 ? -6.145 -7.136 -6.560 1.00 94.69 129 SER A O 1
ATOM 960 N N . GLN A 1 130 ? -5.008 -7.115 -8.500 1.00 95.88 130 GLN A N 1
ATOM 961 C CA . GLN A 1 130 ? -3.916 -6.274 -8.021 1.00 95.88 130 GLN A CA 1
ATOM 962 C C . GLN A 1 130 ? -4.312 -4.796 -7.959 1.00 95.88 130 GLN A C 1
ATOM 964 O O . GLN A 1 130 ? -5.086 -4.293 -8.776 1.00 95.88 130 GLN A O 1
ATOM 969 N N . PHE A 1 131 ? -3.714 -4.089 -7.013 1.00 97.19 131 PHE A N 1
ATOM 970 C CA . PHE A 1 131 ? -3.842 -2.653 -6.808 1.00 97.19 131 PHE A CA 1
ATOM 971 C C . PHE A 1 131 ? -2.497 -2.071 -6.368 1.00 97.19 131 PHE A C 1
ATOM 973 O O . PHE A 1 131 ? -1.581 -2.802 -5.993 1.00 97.19 131 PHE A O 1
ATOM 980 N N . LEU A 1 132 ? -2.343 -0.755 -6.449 1.00 96.94 132 LEU A N 1
ATOM 981 C CA . LEU A 1 132 ? -1.150 -0.067 -5.979 1.00 96.94 132 LEU A CA 1
ATOM 982 C C . LEU A 1 132 ? -1.381 0.438 -4.557 1.00 96.94 132 LEU A C 1
ATOM 984 O O . LEU A 1 132 ? -2.401 1.061 -4.279 1.00 96.94 132 LEU A O 1
ATOM 988 N N . ILE A 1 133 ? -0.407 0.221 -3.678 1.00 97.38 133 ILE A N 1
ATOM 989 C CA . ILE A 1 133 ? -0.290 0.966 -2.427 1.00 97.38 133 ILE A CA 1
ATOM 990 C C . ILE A 1 133 ? 0.902 1.898 -2.563 1.00 97.38 133 ILE A C 1
ATOM 992 O O . ILE A 1 133 ? 1.982 1.455 -2.960 1.00 97.38 133 ILE A O 1
ATOM 996 N N . ALA A 1 134 ? 0.749 3.159 -2.177 1.00 96.38 134 ALA A N 1
ATOM 997 C CA . ALA A 1 134 ? 1.897 3.971 -1.811 1.00 96.38 134 ALA A CA 1
ATOM 998 C C . ALA A 1 134 ? 1.704 4.674 -0.483 1.00 96.38 134 ALA A C 1
ATOM 1000 O O . ALA A 1 134 ? 0.589 4.961 -0.053 1.00 96.38 134 ALA A O 1
ATOM 1001 N N . SER A 1 135 ? 2.841 4.959 0.140 1.00 95.06 135 SER A N 1
ATOM 1002 C CA . SER A 1 135 ? 2.904 5.672 1.402 1.00 95.06 135 SER A CA 1
ATOM 1003 C C . SER A 1 135 ? 3.869 6.843 1.327 1.00 95.06 135 SER A C 1
ATOM 1005 O O . SER A 1 135 ? 4.942 6.764 0.719 1.00 95.06 135 SER A O 1
ATOM 1007 N N . SER A 1 136 ? 3.488 7.937 1.969 1.00 94.25 136 SER A N 1
ATOM 1008 C CA . SER A 1 136 ? 4.303 9.139 2.086 1.00 94.25 136 SER A CA 1
ATOM 1009 C C . SER A 1 136 ? 4.137 9.776 3.461 1.00 94.25 136 SER A C 1
ATOM 1011 O O . SER A 1 136 ? 3.135 9.581 4.153 1.00 94.25 136 SER A O 1
ATOM 1013 N N . MET A 1 137 ? 5.146 10.538 3.871 1.00 92.62 137 MET A N 1
ATOM 1014 C CA . MET A 1 137 ? 5.045 11.422 5.028 1.00 92.62 137 MET A CA 1
ATOM 1015 C C . MET A 1 137 ? 4.432 12.738 4.558 1.00 92.62 137 MET A C 1
ATOM 1017 O O . MET A 1 137 ? 5.117 13.582 3.984 1.00 92.62 137 MET A O 1
ATOM 1021 N N . ALA A 1 138 ? 3.132 12.912 4.774 1.00 92.50 138 ALA A N 1
ATOM 1022 C CA . ALA A 1 138 ? 2.411 14.123 4.389 1.00 92.50 138 ALA A CA 1
ATOM 1023 C C . ALA A 1 138 ? 2.706 15.312 5.317 1.00 92.50 138 ALA A C 1
ATOM 1025 O O . ALA A 1 138 ? 2.478 16.460 4.944 1.00 92.50 138 ALA A O 1
ATOM 1026 N N . GLY A 1 139 ? 3.233 15.061 6.516 1.00 90.56 139 GLY A N 1
ATOM 1027 C CA . GLY A 1 139 ? 3.593 16.111 7.461 1.00 90.56 139 GLY A CA 1
ATOM 1028 C C . GLY A 1 139 ? 4.302 15.584 8.702 1.00 90.56 139 GLY A C 1
ATOM 1029 O O . GLY A 1 139 ? 4.268 14.393 9.004 1.00 90.56 139 GLY A O 1
ATOM 1030 N N . GLY A 1 140 ? 4.908 16.495 9.459 1.00 86.00 140 GLY A N 1
ATOM 1031 C CA . GLY A 1 140 ? 5.618 16.186 10.698 1.00 86.00 140 GLY A CA 1
ATOM 1032 C C . GLY A 1 140 ? 7.120 16.489 10.636 1.00 86.00 140 GLY A C 1
ATOM 1033 O O . GLY A 1 140 ? 7.661 16.901 9.610 1.00 86.00 140 GLY A O 1
ATOM 1034 N N . PRO A 1 141 ? 7.834 16.330 11.757 1.00 77.25 141 PRO A N 1
ATOM 1035 C CA . PRO A 1 141 ? 9.240 16.711 11.855 1.00 77.25 141 PRO A CA 1
ATOM 1036 C C . PRO A 1 141 ? 10.188 15.744 11.129 1.00 77.25 141 PRO A C 1
ATOM 1038 O O . PRO A 1 141 ? 11.379 16.031 11.034 1.00 77.25 141 PRO A O 1
ATOM 1041 N N . VAL A 1 142 ? 9.705 14.590 10.656 1.00 73.00 142 VAL A N 1
ATOM 1042 C CA . VAL A 1 142 ? 10.522 13.607 9.936 1.00 73.00 142 VAL A CA 1
ATOM 1043 C C . VAL A 1 142 ? 10.157 13.664 8.459 1.00 73.00 142 VAL A C 1
ATOM 1045 O O . VAL A 1 142 ? 9.043 13.318 8.097 1.00 73.00 142 VAL A O 1
ATOM 1048 N N . ALA A 1 143 ? 11.101 14.121 7.628 1.00 78.19 143 ALA A N 1
ATOM 1049 C CA . ALA A 1 143 ? 11.076 13.982 6.168 1.00 78.19 143 ALA A CA 1
ATOM 1050 C C . ALA A 1 143 ? 9.705 14.270 5.503 1.00 78.19 143 ALA A C 1
ATOM 1052 O O . ALA A 1 143 ? 9.246 13.518 4.647 1.00 78.19 143 ALA A O 1
ATOM 1053 N N . THR A 1 144 ? 9.058 15.381 5.881 1.00 86.69 144 THR A N 1
ATOM 1054 C CA . THR A 1 144 ? 7.798 15.829 5.256 1.00 86.69 144 THR A CA 1
ATOM 1055 C C . THR A 1 144 ? 7.941 15.926 3.736 1.00 86.69 144 THR A C 1
ATOM 1057 O O . THR A 1 144 ? 8.933 16.446 3.226 1.00 86.69 144 THR A O 1
ATOM 1060 N N . GLY A 1 145 ? 6.934 15.437 3.016 1.00 86.25 145 GLY A N 1
ATOM 1061 C CA . GLY A 1 145 ? 6.891 15.376 1.556 1.00 86.25 145 GLY A CA 1
ATOM 1062 C C . GLY A 1 145 ? 7.644 14.186 0.960 1.00 86.25 145 GLY A C 1
ATOM 1063 O O . GLY A 1 145 ? 7.635 14.006 -0.256 1.00 86.25 145 GLY A O 1
ATOM 1064 N N . PHE A 1 146 ? 8.296 13.358 1.779 1.00 89.56 146 PHE A N 1
ATOM 1065 C CA . PHE A 1 146 ? 9.056 12.216 1.290 1.00 89.56 146 PHE A CA 1
ATOM 1066 C C . PHE A 1 146 ? 8.150 10.999 1.070 1.00 89.56 146 PHE A C 1
ATOM 1068 O O . PHE A 1 146 ? 7.410 10.564 1.958 1.00 89.56 146 PHE A O 1
ATOM 1075 N N . GLN A 1 147 ? 8.228 10.435 -0.134 1.00 90.56 147 GLN A N 1
ATOM 1076 C CA . GLN A 1 147 ? 7.571 9.181 -0.483 1.00 90.56 147 GLN A CA 1
ATOM 1077 C C . GLN A 1 147 ? 8.404 8.006 0.041 1.00 90.56 147 GLN A C 1
ATOM 1079 O O . GLN A 1 147 ? 9.567 7.864 -0.331 1.00 90.56 147 GLN A O 1
ATOM 1084 N N . LEU A 1 148 ? 7.807 7.164 0.886 1.00 89.94 148 LEU A N 1
ATOM 1085 C CA . LEU A 1 148 ? 8.501 6.048 1.534 1.00 89.94 148 LEU A CA 1
ATOM 1086 C C . LEU A 1 148 ? 8.576 4.818 0.638 1.00 89.94 148 LEU A C 1
ATOM 1088 O O . LEU A 1 148 ? 9.660 4.316 0.356 1.00 89.94 148 LEU A O 1
ATOM 1092 N N . ASP A 1 149 ? 7.420 4.325 0.207 1.00 91.69 149 ASP A N 1
ATOM 1093 C CA . ASP A 1 149 ? 7.329 3.101 -0.582 1.00 91.69 149 ASP A CA 1
ATOM 1094 C C . ASP A 1 149 ? 6.127 3.169 -1.522 1.00 91.69 149 ASP A C 1
ATOM 1096 O O . ASP A 1 149 ? 5.165 3.909 -1.289 1.00 91.69 149 ASP A O 1
ATOM 1100 N N . HIS A 1 150 ? 6.200 2.396 -2.597 1.00 93.00 150 HIS A N 1
ATOM 1101 C CA . HIS A 1 150 ? 5.079 2.096 -3.471 1.00 93.00 150 HIS A CA 1
ATOM 1102 C C . HIS A 1 150 ? 5.260 0.703 -4.066 1.00 93.00 150 HIS A C 1
ATOM 1104 O O . HIS A 1 150 ? 6.342 0.346 -4.536 1.00 93.00 150 HIS A O 1
ATOM 1110 N N . PHE A 1 151 ? 4.200 -0.092 -4.068 1.00 94.94 151 PHE A N 1
ATOM 1111 C CA . PHE A 1 151 ? 4.258 -1.463 -4.553 1.00 94.94 151 PHE A CA 1
ATOM 1112 C C . PHE A 1 151 ? 2.889 -1.950 -5.006 1.00 94.94 151 PHE A C 1
ATOM 1114 O O . PHE A 1 151 ? 1.850 -1.478 -4.545 1.00 94.94 151 PHE A O 1
ATOM 1121 N N . LEU A 1 152 ? 2.912 -2.908 -5.930 1.00 95.56 152 LEU A N 1
ATOM 1122 C CA . LEU A 1 152 ? 1.723 -3.660 -6.291 1.00 95.56 152 LEU A CA 1
ATOM 1123 C C . LEU A 1 152 ? 1.392 -4.627 -5.160 1.00 95.56 152 LEU A C 1
ATOM 1125 O O . LEU A 1 152 ? 2.281 -5.279 -4.608 1.00 95.56 152 LEU A O 1
ATOM 1129 N N . ALA A 1 153 ? 0.116 -4.706 -4.832 1.00 97.25 153 ALA A N 1
ATOM 1130 C CA . ALA A 1 153 ? -0.412 -5.556 -3.791 1.00 97.25 153 ALA A CA 1
ATOM 1131 C C . ALA A 1 153 ? -1.695 -6.240 -4.256 1.00 97.25 153 ALA A C 1
ATOM 1133 O O . ALA A 1 153 ? -2.338 -5.805 -5.209 1.00 97.25 153 ALA A O 1
ATOM 1134 N N . TYR A 1 154 ? -2.067 -7.310 -3.571 1.00 97.62 154 TYR A N 1
ATOM 1135 C CA . TYR A 1 154 ? -3.379 -7.933 -3.693 1.00 97.62 154 TYR A CA 1
ATOM 1136 C C . TYR A 1 154 ? -3.779 -8.527 -2.344 1.00 97.62 154 TYR A C 1
ATOM 1138 O O . TYR A 1 154 ? -2.935 -8.742 -1.469 1.00 97.62 154 TYR A O 1
ATOM 1146 N N . PHE A 1 155 ? -5.071 -8.785 -2.163 1.00 97.31 155 PHE A N 1
ATOM 1147 C CA . PHE A 1 155 ? -5.545 -9.531 -1.005 1.00 97.31 155 PHE A CA 1
ATOM 1148 C C . PHE A 1 155 ? -5.595 -11.015 -1.324 1.00 97.31 155 PHE A C 1
ATOM 1150 O O . PHE A 1 155 ? -6.081 -11.402 -2.379 1.00 97.31 155 PHE A O 1
ATOM 1157 N N . ASP A 1 156 ? -5.150 -11.847 -0.400 1.00 96.75 156 ASP A N 1
ATOM 1158 C CA . ASP A 1 156 ? -5.404 -13.281 -0.397 1.00 96.75 156 ASP A CA 1
ATOM 1159 C C . ASP A 1 156 ? -6.224 -13.648 0.843 1.00 96.75 156 ASP A C 1
ATOM 1161 O O . ASP A 1 156 ? -6.271 -12.891 1.817 1.00 96.75 156 ASP A O 1
ATOM 1165 N N . ARG A 1 157 ? -6.890 -14.799 0.823 1.00 94.94 157 ARG A N 1
ATOM 1166 C CA . ARG A 1 157 ? -7.657 -15.286 1.969 1.00 94.94 157 ARG A CA 1
ATOM 1167 C C . ARG A 1 157 ? -7.106 -16.620 2.442 1.00 94.94 157 ARG A C 1
ATOM 1169 O O . ARG A 1 157 ? -7.154 -17.616 1.730 1.00 94.94 157 ARG A O 1
ATOM 1176 N N . MET A 1 158 ? -6.668 -16.640 3.695 1.00 94.12 158 MET A N 1
ATOM 1177 C CA . MET A 1 158 ? -6.222 -17.841 4.391 1.00 94.12 158 MET A CA 1
ATOM 1178 C C . MET A 1 158 ? -7.148 -18.074 5.583 1.00 94.12 158 MET A C 1
ATOM 1180 O O . MET A 1 158 ? -6.981 -17.472 6.642 1.00 94.12 158 MET A O 1
ATOM 1184 N N . ASP A 1 159 ? -8.154 -18.928 5.387 1.00 92.00 159 ASP A N 1
ATOM 1185 C CA . ASP A 1 159 ? -9.173 -19.246 6.395 1.00 92.00 159 ASP A CA 1
ATOM 1186 C C . ASP A 1 159 ? -9.910 -17.987 6.918 1.00 92.00 159 ASP A C 1
ATOM 1188 O O . ASP A 1 159 ? -10.643 -17.332 6.158 1.00 92.00 159 ASP A O 1
ATOM 1192 N N . LYS A 1 160 ? -9.703 -17.629 8.196 1.00 95.25 160 LYS A N 1
ATOM 1193 C CA . LYS A 1 160 ? -10.288 -16.455 8.871 1.00 95.25 160 LYS A CA 1
ATOM 1194 C C . LYS A 1 160 ? -9.403 -15.210 8.810 1.00 95.25 160 LYS A C 1
ATOM 1196 O O . LYS A 1 160 ? -9.693 -14.217 9.475 1.00 95.25 160 LYS A O 1
ATOM 1201 N N . MET A 1 161 ? -8.339 -15.249 8.013 1.00 96.00 161 MET A N 1
ATOM 1202 C CA . MET A 1 161 ? -7.410 -14.143 7.825 1.00 96.00 161 MET A CA 1
ATOM 1203 C C . MET A 1 161 ? -7.467 -13.641 6.385 1.00 96.00 161 MET A C 1
ATOM 1205 O O . MET A 1 161 ? -7.418 -14.419 5.430 1.00 96.00 161 MET A O 1
ATOM 1209 N N . LEU A 1 162 ? -7.507 -12.322 6.240 1.00 96.62 162 LEU A N 1
ATOM 1210 C CA . LEU A 1 162 ? -7.175 -11.649 4.999 1.00 96.62 162 LEU A CA 1
ATOM 1211 C C . LEU A 1 162 ? -5.681 -11.325 5.023 1.00 96.62 162 LEU A C 1
ATOM 1213 O O . LEU A 1 162 ? -5.163 -10.770 5.995 1.00 96.62 162 LEU A O 1
ATOM 1217 N N . VAL A 1 163 ? -4.977 -11.691 3.965 1.00 96.88 163 VAL A N 1
ATOM 1218 C CA . VAL A 1 163 ? -3.534 -11.519 3.840 1.00 96.88 163 VAL A CA 1
ATOM 1219 C C . VAL A 1 163 ? -3.272 -10.465 2.781 1.00 96.88 163 VAL A C 1
ATOM 1221 O O . VAL A 1 163 ? -3.701 -10.600 1.642 1.00 96.88 163 VAL A O 1
ATOM 1224 N N . LEU A 1 164 ? -2.579 -9.396 3.156 1.00 96.81 164 LEU A N 1
ATOM 1225 C CA . LEU A 1 164 ? -2.083 -8.416 2.206 1.00 96.81 164 LEU A CA 1
ATOM 1226 C C . LEU A 1 164 ? -0.755 -8.918 1.646 1.00 96.81 164 LEU A C 1
ATOM 1228 O O . LEU A 1 164 ? 0.235 -9.015 2.375 1.00 96.81 164 LEU A O 1
ATOM 1232 N N . MET A 1 165 ? -0.752 -9.210 0.354 1.00 96.88 165 MET A N 1
ATOM 1233 C CA . MET A 1 165 ? 0.409 -9.681 -0.386 1.00 96.88 165 MET A CA 1
ATOM 1234 C C . MET A 1 165 ? 1.051 -8.517 -1.139 1.00 96.88 165 MET A C 1
ATOM 1236 O O . MET A 1 165 ? 0.343 -7.681 -1.696 1.00 96.88 165 MET A O 1
ATOM 1240 N N . ARG A 1 166 ? 2.383 -8.466 -1.180 1.00 95.75 166 ARG A N 1
ATOM 1241 C CA . ARG A 1 166 ? 3.174 -7.556 -2.017 1.00 95.75 166 ARG A CA 1
ATOM 1242 C C . ARG A 1 166 ? 3.721 -8.339 -3.204 1.00 95.75 166 ARG A C 1
ATOM 1244 O O . ARG A 1 166 ? 4.414 -9.332 -3.015 1.00 95.75 166 ARG A O 1
ATOM 1251 N N . VAL A 1 167 ? 3.459 -7.861 -4.415 1.00 93.69 167 VAL A N 1
ATOM 1252 C CA . VAL A 1 167 ? 3.983 -8.479 -5.636 1.00 93.69 167 VAL A CA 1
ATOM 1253 C C . VAL A 1 167 ? 5.492 -8.256 -5.726 1.00 93.69 167 VAL A C 1
ATOM 1255 O O . VAL A 1 167 ? 5.948 -7.122 -5.538 1.00 93.69 167 VAL A O 1
ATOM 1258 N N . ASP A 1 168 ? 6.258 -9.298 -6.060 1.00 90.62 168 ASP A N 1
ATOM 1259 C CA . ASP A 1 168 ? 7.693 -9.176 -6.348 1.00 90.62 168 ASP A CA 1
ATOM 1260 C C . ASP A 1 168 ? 7.961 -9.079 -7.866 1.00 90.62 168 ASP A C 1
ATOM 1262 O O . ASP A 1 168 ? 8.033 -10.089 -8.570 1.00 90.62 168 ASP A O 1
ATOM 1266 N N . PRO A 1 169 ? 8.187 -7.872 -8.420 1.00 88.00 169 PRO A N 1
ATOM 1267 C CA . PRO A 1 169 ? 8.395 -7.708 -9.854 1.00 88.00 169 PRO A CA 1
ATOM 1268 C C . PRO A 1 169 ? 9.824 -8.044 -10.315 1.00 88.00 169 PRO A C 1
ATOM 1270 O O . PRO A 1 169 ? 10.113 -7.935 -11.515 1.00 88.00 169 PRO A O 1
ATOM 1273 N N . ARG A 1 170 ? 10.751 -8.386 -9.405 1.00 89.06 170 ARG A N 1
ATOM 1274 C CA . ARG A 1 170 ? 12.197 -8.450 -9.694 1.00 89.06 170 ARG A CA 1
ATOM 1275 C C . ARG A 1 170 ? 12.584 -9.537 -10.683 1.00 89.06 170 ARG A C 1
ATOM 1277 O O . ARG A 1 170 ? 13.639 -9.403 -11.298 1.00 89.06 170 ARG A O 1
ATOM 1284 N N . TYR A 1 171 ? 11.779 -10.576 -10.872 1.00 88.19 171 TYR A N 1
ATOM 1285 C CA . TYR A 1 171 ? 12.100 -11.685 -11.771 1.00 88.19 171 TYR A CA 1
ATOM 1286 C C . TYR A 1 171 ? 11.156 -11.720 -12.970 1.00 88.19 171 TYR A C 1
ATOM 1288 O O . TYR A 1 171 ? 9.983 -11.365 -12.863 1.00 88.19 171 TYR A O 1
ATOM 1296 N N . VAL A 1 172 ? 11.674 -12.091 -14.141 1.00 83.31 172 VAL A N 1
ATOM 1297 C CA . VAL A 1 172 ? 10.830 -12.407 -15.301 1.00 83.31 172 VAL A CA 1
ATOM 1298 C C . VAL A 1 172 ? 10.182 -13.762 -15.053 1.00 83.31 172 VAL A C 1
ATOM 1300 O O . VAL A 1 172 ? 10.876 -14.749 -14.820 1.00 83.31 172 VAL A O 1
ATOM 1303 N N . GLU A 1 173 ? 8.856 -13.785 -15.086 1.00 75.69 173 GLU A N 1
ATOM 1304 C CA . GLU A 1 173 ? 8.082 -15.014 -14.959 1.00 75.69 173 GLU A CA 1
ATOM 1305 C C . GLU A 1 173 ? 7.934 -15.699 -16.319 1.00 75.69 173 GLU A C 1
ATOM 1307 O O . GLU A 1 173 ? 7.847 -15.034 -17.355 1.00 75.69 173 GLU A O 1
ATOM 1312 N N . GLY A 1 174 ? 7.878 -17.028 -16.306 1.00 73.94 174 GLY A N 1
ATOM 1313 C CA . GLY A 1 174 ? 7.625 -17.852 -17.482 1.00 73.94 174 GLY A CA 1
ATOM 1314 C C . GLY A 1 174 ? 6.801 -19.087 -17.129 1.00 73.94 174 GLY A C 1
ATOM 1315 O O . GLY A 1 174 ? 6.324 -19.240 -16.007 1.00 73.94 174 GLY A O 1
ATOM 1316 N N . SER A 1 175 ? 6.637 -19.982 -18.099 1.00 74.56 175 SER A N 1
ATOM 1317 C CA . SER A 1 175 ? 5.920 -21.256 -17.936 1.00 74.56 175 SER A CA 1
ATOM 1318 C C . SER A 1 175 ? 6.839 -22.472 -18.098 1.00 74.56 175 SER A C 1
ATOM 1320 O O . SER A 1 175 ? 6.383 -23.531 -18.514 1.00 74.56 175 SER A O 1
ATOM 1322 N N . ASN A 1 176 ? 8.139 -22.295 -17.861 1.00 80.75 176 ASN A N 1
ATOM 1323 C CA . ASN A 1 176 ? 9.156 -23.336 -17.991 1.00 80.75 176 ASN A CA 1
ATOM 1324 C C . ASN A 1 176 ? 9.744 -23.718 -16.624 1.00 80.75 176 ASN A C 1
ATOM 1326 O O . ASN A 1 176 ? 9.536 -23.031 -15.624 1.00 80.75 176 ASN A O 1
ATOM 1330 N N . GLU A 1 177 ? 10.547 -24.777 -16.606 1.00 85.69 177 GLU A N 1
ATOM 1331 C CA . GLU A 1 177 ? 11.194 -25.323 -15.409 1.00 85.69 177 GLU A CA 1
ATOM 1332 C C . GLU A 1 177 ? 12.086 -24.279 -14.724 1.00 85.69 177 GLU A C 1
ATOM 1334 O O . GLU A 1 177 ? 12.195 -24.238 -13.499 1.00 85.69 177 GLU A O 1
ATOM 1339 N N . VAL A 1 178 ? 12.693 -23.382 -15.511 1.00 84.50 178 VAL A N 1
ATOM 1340 C CA . VAL A 1 178 ? 13.477 -22.255 -14.991 1.00 84.50 178 VAL A CA 1
ATOM 1341 C C . VAL A 1 178 ? 12.602 -21.345 -14.127 1.00 84.50 178 VAL A C 1
ATOM 1343 O O . VAL A 1 178 ? 13.035 -20.939 -13.050 1.00 84.50 178 VAL A O 1
ATOM 1346 N N . SER A 1 179 ? 11.368 -21.054 -14.545 1.00 81.31 179 SER A N 1
ATOM 1347 C CA . SER A 1 179 ? 10.440 -20.242 -13.755 1.00 81.31 179 SER A CA 1
ATOM 1348 C C . SER A 1 179 ? 10.064 -20.900 -12.426 1.00 81.31 179 SER A C 1
ATOM 1350 O O . SER A 1 179 ? 9.938 -20.193 -11.425 1.00 81.31 179 SER A O 1
ATOM 1352 N N . ASP A 1 180 ? 9.919 -22.224 -12.386 1.00 84.69 180 ASP A N 1
ATOM 1353 C CA . ASP A 1 180 ? 9.620 -22.950 -11.146 1.00 84.69 180 ASP A CA 1
ATOM 1354 C C . ASP A 1 180 ? 10.809 -22.925 -10.180 1.00 84.69 180 ASP A C 1
ATOM 1356 O O . ASP A 1 180 ? 10.636 -22.698 -8.978 1.00 84.69 180 ASP A O 1
ATOM 1360 N N . VAL A 1 181 ? 12.034 -23.073 -10.700 1.00 87.19 181 VAL A N 1
ATOM 1361 C CA . VAL A 1 181 ? 13.256 -22.921 -9.897 1.00 87.19 181 VAL A CA 1
ATOM 1362 C C . VAL A 1 181 ? 13.365 -21.501 -9.347 1.00 87.19 181 VAL A C 1
ATOM 1364 O O . VAL A 1 181 ? 13.650 -21.346 -8.164 1.00 87.19 181 VAL A O 1
ATOM 1367 N N . ILE A 1 182 ? 13.093 -20.463 -10.148 1.00 85.75 182 ILE A N 1
ATOM 1368 C CA . ILE A 1 182 ? 13.112 -19.069 -9.674 1.00 85.75 182 ILE A CA 1
ATOM 1369 C C . ILE A 1 182 ? 12.145 -18.886 -8.506 1.00 85.75 182 ILE A C 1
ATOM 1371 O O . ILE A 1 182 ? 12.566 -18.412 -7.452 1.00 85.75 182 ILE A O 1
ATOM 1375 N N . LYS A 1 183 ? 10.880 -19.292 -8.675 1.00 82.88 183 LYS A N 1
ATOM 1376 C CA . LYS A 1 183 ? 9.845 -19.159 -7.638 1.00 82.88 183 LYS A CA 1
ATOM 1377 C C . LYS A 1 183 ? 10.235 -19.895 -6.360 1.00 82.88 183 LYS A C 1
ATOM 1379 O O . LYS A 1 183 ? 10.054 -19.379 -5.261 1.00 82.88 183 LYS A O 1
ATOM 1384 N N . ARG A 1 184 ? 10.825 -21.086 -6.491 1.00 86.12 184 ARG A N 1
ATOM 1385 C CA . ARG A 1 184 ? 11.301 -21.873 -5.349 1.00 86.12 184 ARG A CA 1
ATOM 1386 C C . ARG A 1 184 ? 12.528 -21.262 -4.667 1.00 86.12 184 ARG A C 1
ATOM 1388 O O . ARG A 1 184 ? 12.630 -21.331 -3.447 1.00 86.12 184 ARG A O 1
ATOM 1395 N N . SER A 1 185 ? 13.483 -20.734 -5.430 1.00 86.38 185 SER A N 1
ATOM 1396 C CA . SER A 1 185 ? 14.781 -20.275 -4.917 1.00 86.38 185 SER A CA 1
ATOM 1397 C C . SER A 1 185 ? 14.766 -18.841 -4.400 1.00 86.38 185 SER A C 1
ATOM 1399 O O . SER A 1 185 ? 15.471 -18.543 -3.440 1.00 86.38 185 SER A O 1
ATOM 1401 N N . TYR A 1 186 ? 14.006 -17.956 -5.040 1.00 80.62 186 TYR A N 1
ATOM 1402 C CA . TYR A 1 186 ? 13.959 -16.532 -4.704 1.00 80.62 186 TYR A CA 1
ATOM 1403 C C . TYR A 1 186 ? 12.667 -16.117 -3.998 1.00 80.62 186 TYR A C 1
ATOM 1405 O O . TYR A 1 186 ? 12.575 -14.978 -3.549 1.00 80.62 186 TYR A O 1
ATOM 1413 N N . GLY A 1 187 ? 11.718 -17.046 -3.849 1.00 71.50 187 GLY A N 1
ATOM 1414 C CA . GLY A 1 187 ? 10.377 -16.758 -3.359 1.00 71.50 187 GLY A CA 1
ATOM 1415 C C . GLY A 1 187 ? 9.464 -16.228 -4.465 1.00 71.50 187 GLY A C 1
ATOM 1416 O O . GLY A 1 187 ? 9.903 -15.926 -5.577 1.00 71.50 187 GLY A O 1
ATOM 1417 N N . GLY A 1 188 ? 8.171 -16.175 -4.155 1.00 82.62 188 GLY A N 1
ATOM 1418 C CA . GLY A 1 188 ? 7.177 -15.436 -4.929 1.00 82.62 188 GLY A CA 1
ATOM 1419 C C . GLY A 1 188 ? 6.808 -14.141 -4.214 1.00 82.62 188 GLY A C 1
ATOM 1420 O O . GLY A 1 188 ? 7.615 -13.574 -3.479 1.00 82.62 188 GLY A O 1
ATOM 1421 N N . ASP A 1 189 ? 5.565 -13.719 -4.401 1.00 91.56 189 ASP A N 1
ATOM 1422 C CA . ASP A 1 189 ? 4.991 -12.563 -3.721 1.00 91.56 189 ASP A CA 1
ATOM 1423 C C . ASP A 1 189 ? 5.098 -12.679 -2.187 1.00 91.56 189 ASP A C 1
ATOM 1425 O O . ASP A 1 189 ? 5.020 -13.764 -1.601 1.00 91.56 189 ASP A O 1
ATOM 1429 N N . GLU A 1 190 ? 5.299 -11.543 -1.526 1.00 92.75 190 GLU A N 1
ATOM 1430 C CA . GLU A 1 190 ? 5.624 -11.456 -0.104 1.00 92.75 190 GLU A CA 1
ATOM 1431 C C . GLU A 1 190 ? 4.358 -11.266 0.742 1.00 92.75 190 GLU A C 1
ATOM 1433 O O . GLU A 1 190 ? 3.514 -10.424 0.438 1.00 92.75 190 GLU A O 1
ATOM 1438 N N . ILE A 1 191 ? 4.243 -11.991 1.858 1.00 94.12 191 ILE A N 1
ATOM 1439 C CA . ILE A 1 191 ? 3.219 -11.709 2.875 1.00 94.12 191 ILE A CA 1
ATOM 1440 C C . ILE A 1 191 ? 3.620 -10.426 3.604 1.00 94.12 191 ILE A C 1
ATOM 1442 O O . ILE A 1 191 ? 4.565 -10.428 4.393 1.00 94.12 191 ILE A O 1
ATOM 1446 N N . LEU A 1 192 ? 2.896 -9.332 3.366 1.00 93.81 192 LEU A N 1
ATOM 1447 C CA . LEU A 1 192 ? 3.200 -8.044 3.984 1.00 93.81 192 LEU A CA 1
ATOM 1448 C C . LEU A 1 192 ? 2.544 -7.914 5.360 1.00 93.81 192 LEU A C 1
ATOM 1450 O O . LEU A 1 192 ? 3.190 -7.524 6.336 1.00 93.81 192 LEU A O 1
ATOM 1454 N N . LYS A 1 193 ? 1.246 -8.224 5.438 1.00 93.75 193 LYS A N 1
ATOM 1455 C CA . LYS A 1 193 ? 0.450 -8.176 6.672 1.00 93.75 193 LYS A CA 1
ATOM 1456 C C . LYS A 1 193 ? -0.661 -9.215 6.641 1.00 93.75 193 LYS A C 1
ATOM 1458 O O . LYS A 1 193 ? -1.184 -9.543 5.582 1.00 93.75 193 LYS A O 1
ATOM 1463 N N . THR A 1 194 ? -1.070 -9.673 7.815 1.00 94.62 194 THR A N 1
ATOM 1464 C CA . THR A 1 194 ? -2.267 -10.495 8.004 1.00 94.62 194 THR A CA 1
ATOM 1465 C C . THR A 1 194 ? -3.249 -9.741 8.891 1.00 94.62 194 THR A C 1
ATOM 1467 O O . THR A 1 194 ? -2.850 -9.083 9.853 1.00 94.62 194 THR A O 1
ATOM 1470 N N . VAL A 1 195 ? -4.535 -9.811 8.559 1.00 94.75 195 VAL A N 1
ATOM 1471 C CA . VAL A 1 195 ? -5.608 -9.142 9.299 1.00 94.75 195 VAL A CA 1
ATOM 1472 C C . VAL A 1 195 ? -6.750 -10.122 9.520 1.00 94.75 195 VAL A C 1
ATOM 1474 O O . VAL A 1 195 ? -7.184 -10.760 8.561 1.00 94.75 195 VAL A O 1
ATOM 1477 N N . PRO A 1 196 ? -7.260 -10.259 10.752 1.00 96.56 196 PRO A N 1
ATOM 1478 C CA . PRO A 1 196 ? -8.450 -11.057 10.997 1.00 96.56 196 PRO A CA 1
ATOM 1479 C C . PRO A 1 196 ? -9.650 -10.522 10.217 1.00 96.56 196 PRO A C 1
ATOM 1481 O O . PRO A 1 196 ? -9.920 -9.318 10.212 1.00 96.56 196 PRO A O 1
ATOM 1484 N N . ILE A 1 197 ? -10.398 -11.432 9.602 1.00 97.31 197 ILE A N 1
ATOM 1485 C CA . ILE A 1 197 ? -11.725 -11.134 9.074 1.00 97.31 197 ILE A CA 1
ATOM 1486 C C . ILE A 1 197 ? -12.673 -11.096 10.272 1.00 97.31 197 ILE A C 1
ATOM 1488 O O . ILE A 1 197 ? -12.883 -12.105 10.944 1.00 97.31 197 ILE A O 1
ATOM 1492 N N . ILE A 1 198 ? -13.224 -9.920 10.566 1.00 96.81 198 ILE A N 1
ATOM 1493 C CA . ILE A 1 198 ? -14.050 -9.713 11.765 1.00 96.81 198 ILE A CA 1
ATOM 1494 C C . ILE A 1 198 ? -15.518 -10.079 11.540 1.00 96.81 198 ILE A C 1
ATOM 1496 O O . ILE A 1 198 ? -16.213 -10.438 12.485 1.00 96.81 198 ILE A O 1
ATOM 1500 N N . THR A 1 199 ? -15.997 -9.989 10.300 1.00 97.56 199 THR A N 1
ATOM 1501 C CA . THR A 1 199 ? -17.320 -10.450 9.863 1.00 97.56 199 THR A CA 1
ATOM 1502 C C . THR A 1 199 ? -17.356 -10.534 8.332 1.00 97.56 199 THR A C 1
ATOM 1504 O O . THR A 1 199 ? -16.419 -10.100 7.657 1.00 97.56 199 THR A O 1
ATOM 1507 N N . MET A 1 200 ? -18.441 -11.077 7.785 1.00 96.50 200 MET A N 1
ATOM 1508 C CA . MET A 1 200 ? -18.696 -11.185 6.350 1.00 96.50 200 MET A CA 1
ATOM 1509 C C . MET A 1 200 ? -19.978 -10.432 5.987 1.00 96.50 200 MET A C 1
ATOM 1511 O O . MET A 1 200 ? -20.978 -10.529 6.700 1.00 96.50 200 MET A O 1
ATOM 1515 N N . LYS A 1 201 ? -19.981 -9.735 4.847 1.00 95.38 201 LYS A N 1
ATOM 1516 C CA . LYS A 1 201 ? -21.182 -9.140 4.239 1.00 95.38 201 LYS A CA 1
ATOM 1517 C C . LYS A 1 201 ? -21.439 -9.830 2.901 1.00 95.38 201 LYS A C 1
ATOM 1519 O O . LYS A 1 201 ? -20.925 -9.420 1.866 1.00 95.38 201 LYS A O 1
ATOM 1524 N N . GLY A 1 202 ? -22.180 -10.937 2.923 1.00 92.75 202 GLY A N 1
ATOM 1525 C CA . GLY A 1 202 ? -22.274 -11.816 1.754 1.00 92.75 202 GLY A CA 1
ATOM 1526 C C . GLY A 1 202 ? -20.905 -12.420 1.419 1.00 92.75 202 GLY A C 1
ATOM 1527 O O . GLY A 1 202 ? -20.341 -13.141 2.239 1.00 92.75 202 GLY A O 1
ATOM 1528 N N . GLY A 1 203 ? -20.372 -12.124 0.230 1.00 92.75 203 GLY A N 1
ATOM 1529 C CA . GLY A 1 203 ? -19.035 -12.558 -0.200 1.00 92.75 203 GLY A CA 1
ATOM 1530 C C . GLY A 1 203 ? -17.887 -11.643 0.242 1.00 92.75 203 GLY A C 1
ATOM 1531 O O . GLY A 1 203 ? -16.725 -12.000 0.048 1.00 92.75 203 GLY A O 1
ATOM 1532 N N . ASP A 1 204 ? -18.195 -10.489 0.834 1.00 96.94 204 ASP A N 1
ATOM 1533 C CA . ASP A 1 204 ? -17.210 -9.455 1.142 1.00 96.94 204 ASP A CA 1
ATOM 1534 C C . ASP A 1 204 ? -16.650 -9.624 2.554 1.00 96.94 204 ASP A C 1
ATOM 1536 O O . ASP A 1 204 ? -17.383 -9.907 3.508 1.00 96.94 204 ASP A O 1
ATOM 1540 N N . CYS A 1 205 ? -15.341 -9.426 2.691 1.00 96.94 205 CYS A N 1
ATOM 1541 C CA . CYS A 1 205 ? -14.637 -9.547 3.963 1.00 96.94 205 CYS A CA 1
ATOM 1542 C C . CYS A 1 205 ? -14.607 -8.197 4.673 1.00 96.94 205 CYS A C 1
ATOM 1544 O O . CYS A 1 205 ? -14.220 -7.194 4.077 1.00 96.94 205 CYS A O 1
ATOM 1546 N N . VAL A 1 206 ? -14.943 -8.161 5.961 1.00 97.81 206 VAL A N 1
ATOM 1547 C CA . VAL A 1 206 ? -14.770 -6.952 6.772 1.00 97.81 206 VAL A CA 1
ATOM 1548 C C . VAL A 1 206 ? -13.493 -7.072 7.593 1.00 97.81 206 VAL A C 1
ATOM 1550 O O . VAL A 1 206 ? -13.296 -8.072 8.286 1.00 97.81 206 VAL A O 1
ATOM 1553 N N . ILE A 1 207 ? -12.643 -6.048 7.526 1.00 97.31 207 ILE A N 1
ATOM 1554 C CA . ILE A 1 207 ? -11.378 -5.968 8.266 1.00 97.31 207 ILE A CA 1
ATOM 1555 C C . ILE A 1 207 ? -11.285 -4.680 9.087 1.00 97.31 207 ILE A C 1
ATOM 1557 O O . ILE A 1 207 ? -11.888 -3.658 8.746 1.00 97.31 207 ILE A O 1
ATOM 1561 N N . ASP A 1 208 ? -10.494 -4.734 10.155 1.00 96.12 208 ASP A N 1
ATOM 1562 C CA . ASP A 1 208 ? -10.121 -3.574 10.965 1.00 96.12 208 ASP A CA 1
ATOM 1563 C C . ASP A 1 208 ? -8.879 -2.887 10.372 1.00 96.12 208 ASP A C 1
ATOM 1565 O O . ASP A 1 208 ? -7.808 -3.494 10.275 1.00 96.12 208 ASP A O 1
ATOM 1569 N N . LEU A 1 209 ? -9.024 -1.626 9.951 1.00 96.75 209 LEU A N 1
ATOM 1570 C CA . LEU A 1 209 ? -7.917 -0.849 9.397 1.00 96.75 209 LEU A CA 1
ATOM 1571 C C . LEU A 1 209 ? -7.038 -0.219 10.475 1.00 96.75 209 LEU A C 1
ATOM 1573 O O . LEU A 1 209 ? -5.903 0.141 10.162 1.00 96.75 209 LEU A O 1
ATOM 1577 N N . ASP A 1 210 ? -7.498 -0.098 11.720 1.00 95.00 210 ASP A N 1
ATOM 1578 C CA . ASP A 1 210 ? -6.694 0.472 12.802 1.00 95.00 210 ASP A CA 1
ATOM 1579 C C . ASP A 1 210 ? -5.449 -0.393 13.036 1.00 95.00 210 ASP A C 1
ATOM 1581 O O . ASP A 1 210 ? -4.326 0.113 13.076 1.00 95.00 210 ASP A O 1
ATOM 1585 N N . ALA A 1 211 ? -5.640 -1.714 13.101 1.00 84.94 211 ALA A N 1
ATOM 1586 C CA . ALA A 1 211 ? -4.567 -2.689 13.299 1.00 84.94 211 ALA A CA 1
ATOM 1587 C C . ALA A 1 211 ? -3.487 -2.630 12.204 1.00 84.94 2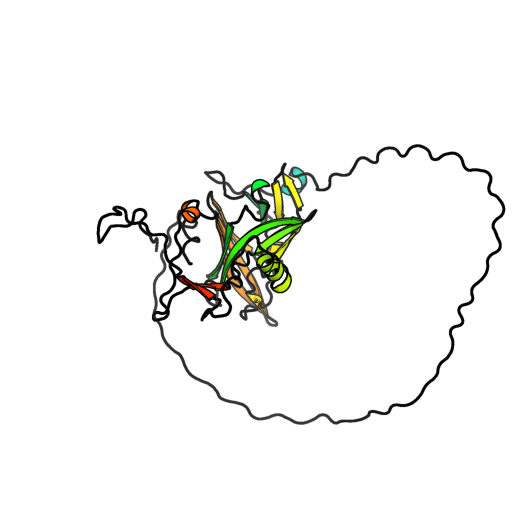11 ALA A C 1
ATOM 1589 O O . ALA A 1 211 ? -2.320 -2.932 12.462 1.00 84.94 211 ALA A O 1
ATOM 1590 N N . LEU A 1 212 ? -3.869 -2.229 10.990 1.00 90.75 212 LEU A N 1
ATOM 1591 C CA . LEU A 1 212 ? -2.943 -2.028 9.884 1.00 90.75 212 LEU A CA 1
ATOM 1592 C C . LEU A 1 212 ? -2.309 -0.638 9.932 1.00 90.75 212 LEU A C 1
ATOM 1594 O O . LEU A 1 212 ? -1.100 -0.511 10.105 1.00 90.75 212 LEU A O 1
ATOM 1598 N N . MET A 1 213 ? -3.126 0.397 9.768 1.00 94.81 213 MET A N 1
ATOM 1599 C CA . MET A 1 213 ? -2.689 1.729 9.347 1.00 94.81 213 MET A CA 1
ATOM 1600 C C . MET A 1 213 ? -2.392 2.676 10.512 1.00 94.81 213 MET A C 1
ATOM 1602 O O . MET A 1 213 ? -1.671 3.650 10.320 1.00 94.81 213 MET A O 1
ATOM 1606 N N . LYS A 1 214 ? -2.908 2.404 11.722 1.00 95.31 214 LYS A N 1
ATOM 1607 C CA . LYS A 1 214 ? -2.448 3.079 12.953 1.00 95.31 214 LYS A CA 1
ATOM 1608 C C . LYS A 1 214 ? -1.213 2.404 13.553 1.00 95.31 214 LYS A C 1
ATOM 1610 O O . LYS A 1 214 ? -0.647 2.917 14.516 1.00 95.31 214 LYS A O 1
ATOM 1615 N N . GLY A 1 215 ? -0.810 1.255 13.011 1.00 92.12 215 GLY A N 1
ATOM 1616 C CA . GLY A 1 215 ? 0.447 0.586 13.319 1.00 92.12 215 GLY A CA 1
ATOM 1617 C C . GLY A 1 215 ? 1.607 1.083 12.459 1.00 92.12 215 GLY A C 1
ATOM 1618 O O . GLY A 1 215 ? 1.475 1.989 11.639 1.00 92.12 215 GLY A O 1
ATOM 1619 N N . ASP A 1 216 ? 2.769 0.452 12.626 1.00 90.88 216 ASP A N 1
ATOM 1620 C CA . ASP A 1 216 ? 3.945 0.738 11.802 1.00 90.88 216 ASP A CA 1
ATOM 1621 C C . ASP A 1 216 ? 3.873 0.014 10.445 1.00 90.88 216 ASP A C 1
ATOM 1623 O O . ASP A 1 216 ? 4.641 -0.906 10.157 1.00 90.88 216 ASP A O 1
ATOM 1627 N N . PHE A 1 217 ? 2.880 0.374 9.624 1.00 92.31 217 PHE A N 1
ATOM 1628 C CA . PHE A 1 217 ? 2.667 -0.240 8.309 1.00 92.31 217 PHE A CA 1
ATOM 1629 C C . PHE A 1 217 ? 3.827 0.037 7.343 1.00 92.31 217 PHE A C 1
ATOM 1631 O O . PHE A 1 217 ? 4.293 -0.877 6.668 1.00 92.31 217 PHE A O 1
ATOM 1638 N N . SER A 1 218 ? 4.314 1.281 7.313 1.00 89.88 218 SER A N 1
ATOM 1639 C CA . SER A 1 218 ? 5.384 1.731 6.406 1.00 89.88 218 SER A CA 1
ATOM 1640 C C . SER A 1 218 ? 6.797 1.597 6.980 1.00 89.88 218 SER A C 1
ATOM 1642 O O . SER A 1 218 ? 7.746 2.040 6.337 1.00 89.88 218 SER A O 1
ATOM 1644 N N . GLY A 1 219 ? 6.965 1.049 8.188 1.00 89.75 219 GLY A N 1
ATOM 1645 C CA . GLY A 1 219 ? 8.276 0.959 8.842 1.00 89.75 219 GLY A CA 1
ATOM 1646 C C . GLY A 1 219 ? 8.869 2.323 9.226 1.00 89.75 219 GLY A C 1
ATOM 1647 O O . GLY A 1 219 ? 10.092 2.474 9.294 1.00 89.75 219 GLY A O 1
ATOM 1648 N N . ILE A 1 220 ? 8.021 3.328 9.472 1.00 87.69 220 ILE A N 1
ATOM 1649 C CA . ILE A 1 220 ? 8.437 4.677 9.872 1.00 87.69 220 ILE A CA 1
ATOM 1650 C C . ILE A 1 220 ? 9.174 4.660 11.216 1.00 87.69 220 ILE A C 1
ATOM 1652 O O . ILE A 1 220 ? 10.038 5.506 11.464 1.00 87.69 220 ILE A O 1
ATOM 1656 N N . GLY A 1 221 ? 8.898 3.674 12.075 1.00 87.00 221 GLY A N 1
ATOM 1657 C CA . GLY A 1 221 ? 9.609 3.534 13.338 1.00 87.00 221 GLY A CA 1
ATOM 1658 C C . GLY A 1 221 ? 11.107 3.294 13.148 1.00 87.00 221 GLY A C 1
ATOM 1659 O O . GLY A 1 221 ? 11.918 3.892 13.861 1.00 87.00 221 GLY A O 1
ATOM 1660 N N . GLY A 1 222 ? 11.473 2.524 12.117 1.00 84.44 222 GLY A N 1
ATOM 1661 C CA . GLY A 1 222 ? 12.859 2.273 11.707 1.00 84.44 222 GLY A CA 1
ATOM 1662 C C . GLY A 1 222 ? 13.560 3.483 11.079 1.00 84.44 222 GLY A C 1
ATOM 1663 O O . GLY A 1 222 ? 14.785 3.559 11.094 1.00 84.44 222 GLY A O 1
ATOM 1664 N N . TRP A 1 223 ? 12.807 4.481 10.608 1.00 78.69 223 TRP A N 1
ATOM 1665 C CA . TRP A 1 223 ? 13.319 5.742 10.045 1.00 78.69 223 TRP A CA 1
ATOM 1666 C C . TRP A 1 223 ? 13.669 6.786 11.119 1.00 78.69 223 TRP A C 1
ATOM 1668 O O . TRP A 1 223 ? 13.515 7.996 10.948 1.00 78.69 223 TRP A O 1
ATOM 1678 N N . GLY A 1 224 ? 14.108 6.312 12.286 1.00 72.50 224 GLY A N 1
ATOM 1679 C CA . GLY A 1 224 ? 14.350 7.138 13.466 1.00 72.50 224 GLY A CA 1
ATOM 1680 C C . GLY A 1 224 ? 13.068 7.639 14.131 1.00 72.50 224 GLY A C 1
ATOM 1681 O O . GLY A 1 224 ? 13.146 8.371 15.115 1.00 72.50 224 GLY A O 1
ATOM 1682 N N . GLY A 1 225 ? 11.888 7.252 13.635 1.00 71.25 225 GLY A N 1
ATOM 1683 C CA . GLY A 1 225 ? 10.585 7.690 14.119 1.00 71.25 225 GLY A CA 1
ATOM 1684 C C . GLY A 1 225 ? 10.349 7.374 15.593 1.00 71.25 225 GLY A C 1
ATOM 1685 O O . GLY A 1 225 ? 9.943 8.264 16.342 1.00 71.25 225 GLY A O 1
ATOM 1686 N N . GLY A 1 226 ? 10.720 6.168 16.025 1.00 85.62 226 GLY A N 1
ATOM 1687 C CA . GLY A 1 226 ? 10.346 5.596 17.321 1.00 85.62 226 GLY A CA 1
ATOM 1688 C C . GLY A 1 226 ? 9.221 4.584 17.184 1.00 85.62 226 GLY A C 1
ATOM 1689 O O . GLY A 1 226 ? 8.745 4.323 16.086 1.00 85.62 226 GLY A O 1
ATOM 1690 N N . ASN A 1 227 ? 8.780 4.004 18.291 1.00 92.38 227 ASN A N 1
ATOM 1691 C CA . ASN A 1 227 ? 7.714 3.011 18.247 1.00 92.38 227 ASN A CA 1
ATOM 1692 C C . ASN A 1 227 ? 6.376 3.694 17.967 1.00 92.38 227 ASN A C 1
ATOM 1694 O O . ASN A 1 227 ? 5.969 4.589 18.709 1.00 92.38 227 ASN A O 1
ATOM 1698 N N . VAL A 1 228 ? 5.677 3.261 16.920 1.00 93.69 228 VAL A N 1
ATOM 1699 C CA . VAL A 1 228 ? 4.302 3.705 16.677 1.00 93.69 228 VAL A CA 1
ATOM 1700 C C . VAL A 1 228 ? 3.425 3.228 17.835 1.00 93.69 228 VAL A C 1
ATOM 1702 O O . VAL A 1 228 ? 3.454 2.054 18.199 1.00 93.69 228 VAL A O 1
ATOM 1705 N N . ASN A 1 229 ? 2.639 4.136 18.409 1.00 94.19 229 ASN A N 1
ATOM 1706 C CA . ASN A 1 229 ? 1.613 3.819 19.392 1.00 94.19 229 ASN A CA 1
ATOM 1707 C C . ASN A 1 229 ? 0.221 3.964 18.747 1.00 94.19 229 ASN A C 1
ATOM 1709 O O . ASN A 1 229 ? -0.271 5.091 18.611 1.00 94.19 229 ASN A O 1
ATOM 1713 N N . PRO A 1 230 ? -0.443 2.852 18.372 1.00 94.50 230 PRO A N 1
ATOM 1714 C CA . PRO A 1 230 ? -1.749 2.898 17.716 1.00 94.50 230 PRO A CA 1
ATOM 1715 C C . PRO A 1 230 ? -2.842 3.546 18.570 1.00 94.50 230 PRO A C 1
ATOM 1717 O O . PRO A 1 230 ? -3.676 4.269 18.036 1.00 94.50 230 PRO A O 1
ATOM 1720 N N . ALA A 1 231 ? -2.807 3.361 19.895 1.00 94.19 231 ALA A N 1
ATOM 1721 C CA . ALA A 1 231 ? -3.817 3.900 20.812 1.00 94.19 231 ALA A CA 1
ATOM 1722 C C . ALA A 1 231 ? -3.775 5.433 20.916 1.00 94.19 231 ALA A C 1
ATOM 1724 O O . ALA A 1 231 ? -4.779 6.069 21.227 1.00 94.19 231 ALA A O 1
ATOM 1725 N N . LEU A 1 232 ? -2.613 6.036 20.653 1.00 94.81 232 LEU A N 1
ATOM 1726 C CA . LEU A 1 232 ? -2.460 7.488 20.591 1.00 94.81 232 LEU A CA 1
ATOM 1727 C C . LEU A 1 232 ? -2.610 8.032 19.164 1.00 94.81 232 LEU A C 1
ATOM 1729 O O . LEU A 1 232 ? -2.740 9.248 18.996 1.00 94.81 232 LEU A O 1
ATOM 1733 N N . SER A 1 233 ? -2.597 7.166 18.151 1.00 96.88 233 SER A N 1
ATOM 1734 C CA . SER A 1 233 ? -2.693 7.526 16.735 1.00 96.88 233 SER A CA 1
ATOM 1735 C C . SER A 1 233 ? -4.142 7.772 16.315 1.00 96.88 233 SER A C 1
ATOM 1737 O O . SER A 1 233 ? -5.070 7.164 16.848 1.00 96.88 233 SER A O 1
ATOM 1739 N N . LYS A 1 234 ? -4.349 8.694 15.372 1.00 97.25 234 LYS A N 1
ATOM 1740 C CA . LYS A 1 234 ? -5.688 9.180 15.008 1.00 97.25 234 LYS A CA 1
ATOM 1741 C C . LYS A 1 234 ? -5.884 9.220 13.505 1.00 97.25 234 LYS A C 1
ATOM 1743 O O . LYS A 1 234 ? -4.957 9.564 12.774 1.00 97.25 234 LYS A O 1
ATOM 1748 N N . TRP A 1 235 ? -7.093 8.919 13.052 1.00 98.06 235 TRP A N 1
ATOM 1749 C CA . TRP A 1 235 ? -7.466 9.180 11.667 1.00 98.06 235 TRP A CA 1
ATOM 1750 C C . TRP A 1 235 ? -7.637 10.685 11.451 1.00 98.06 235 TRP A C 1
ATOM 1752 O O . TRP A 1 235 ? -8.266 11.371 12.255 1.00 98.06 235 TRP A O 1
ATOM 1762 N N . VAL A 1 236 ? -7.070 11.202 10.362 1.00 97.56 236 VAL A N 1
ATOM 1763 C CA . VAL A 1 236 ? -7.188 12.617 9.973 1.00 97.56 236 VAL A CA 1
ATOM 1764 C C . VAL A 1 236 ? -8.094 12.755 8.760 1.00 97.56 236 VAL A C 1
ATOM 1766 O O . VAL A 1 236 ? -8.998 13.591 8.753 1.00 97.56 236 VAL A O 1
ATOM 1769 N N . LYS A 1 237 ? -7.887 11.910 7.744 1.00 97.06 237 LYS A N 1
ATOM 1770 C CA . LYS A 1 237 ? -8.743 11.833 6.557 1.00 97.06 237 LYS A CA 1
ATOM 1771 C C . LYS A 1 237 ? -8.913 10.383 6.123 1.00 97.06 237 LYS A C 1
ATOM 1773 O O . LYS A 1 237 ? -7.995 9.580 6.232 1.00 97.06 237 LYS A O 1
ATOM 1778 N N . PHE A 1 238 ? -10.084 10.071 5.592 1.00 97.50 238 PHE A N 1
ATOM 1779 C CA . PHE A 1 238 ? -10.372 8.807 4.927 1.00 97.50 238 PHE A CA 1
ATOM 1780 C C . PHE A 1 238 ? -11.401 9.084 3.835 1.00 97.50 238 PHE A C 1
ATOM 1782 O O . PHE A 1 238 ? -12.506 9.553 4.108 1.00 97.50 238 PHE A O 1
ATOM 1789 N N . LYS A 1 239 ? -11.009 8.879 2.581 1.00 97.25 239 LYS A N 1
ATOM 1790 C CA . LYS A 1 239 ? -11.812 9.215 1.407 1.00 97.25 239 LYS A CA 1
ATOM 1791 C C . LYS A 1 239 ? -11.890 7.995 0.493 1.00 97.25 239 LYS A C 1
ATOM 1793 O O . LYS A 1 239 ? -10.952 7.755 -0.266 1.00 97.25 239 LYS A O 1
ATOM 1798 N N . PRO A 1 240 ? -12.982 7.224 0.567 1.00 97.88 240 PRO A N 1
ATOM 1799 C CA . PRO A 1 240 ? -13.245 6.184 -0.407 1.00 97.88 240 PRO A CA 1
ATOM 1800 C C . PRO A 1 240 ? -13.755 6.822 -1.706 1.00 97.88 240 PRO A C 1
ATOM 1802 O O . PRO A 1 240 ? -14.701 7.608 -1.691 1.00 97.88 240 PRO A O 1
ATOM 1805 N N . MET A 1 241 ? -13.107 6.517 -2.826 1.00 97.00 241 MET A N 1
ATOM 1806 C CA . MET A 1 241 ? -13.433 7.025 -4.163 1.00 97.00 241 MET A CA 1
ATOM 1807 C C . MET A 1 241 ? -13.458 5.869 -5.171 1.00 97.00 241 MET A C 1
ATOM 1809 O O . MET A 1 241 ? -12.965 4.785 -4.862 1.00 97.00 241 MET A O 1
ATOM 1813 N N . PRO A 1 242 ? -14.031 6.049 -6.374 1.00 96.44 242 PRO A N 1
ATOM 1814 C CA . PRO A 1 242 ? -14.206 4.945 -7.322 1.00 96.44 242 PRO A CA 1
ATOM 1815 C C . PRO A 1 242 ? -12.907 4.268 -7.774 1.00 96.44 242 PRO A C 1
ATOM 1817 O O . PRO A 1 242 ? -12.888 3.057 -7.975 1.00 96.44 242 PRO A O 1
ATOM 1820 N N . GLN A 1 243 ? -11.821 5.031 -7.936 1.00 94.88 243 GLN A N 1
ATOM 1821 C CA . GLN A 1 243 ?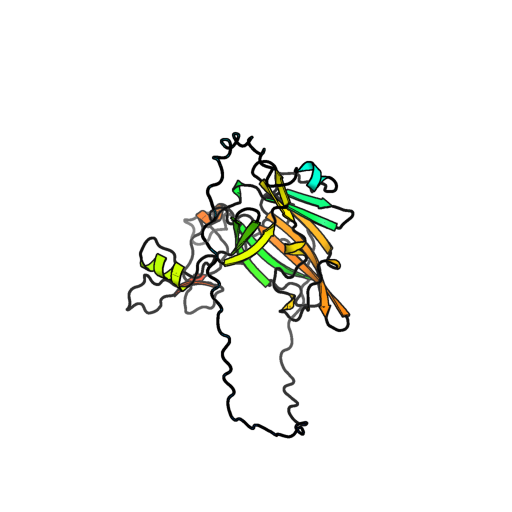 -10.542 4.506 -8.434 1.00 94.88 243 GLN A CA 1
ATOM 1822 C C . GLN A 1 243 ? -9.509 4.271 -7.332 1.00 94.88 243 GLN A C 1
ATOM 1824 O O . GLN A 1 243 ? -8.455 3.691 -7.589 1.00 94.88 243 GLN A O 1
ATOM 1829 N N . ASN A 1 244 ? -9.777 4.726 -6.111 1.00 96.50 244 ASN A N 1
ATOM 1830 C CA . ASN A 1 244 ? -8.789 4.751 -5.047 1.00 96.50 244 ASN A CA 1
ATOM 1831 C C . ASN A 1 244 ? -9.414 5.006 -3.674 1.00 96.50 244 ASN A C 1
ATOM 1833 O O . ASN A 1 244 ? -10.528 5.507 -3.543 1.00 96.50 244 ASN A O 1
ATOM 1837 N N . VAL A 1 245 ? -8.648 4.713 -2.636 1.00 98.25 245 VAL A N 1
ATOM 1838 C CA . VAL A 1 245 ? -8.957 5.073 -1.260 1.00 98.25 245 VAL A CA 1
ATOM 1839 C C . VAL A 1 245 ? -7.769 5.829 -0.691 1.00 98.25 245 VAL A C 1
ATOM 1841 O O . VAL A 1 245 ? -6.663 5.295 -0.637 1.00 98.25 245 VAL A O 1
ATOM 1844 N N . GLU A 1 246 ? -8.017 7.063 -0.256 1.00 97.62 246 GLU A N 1
ATOM 1845 C CA . GLU A 1 246 ? -7.006 7.914 0.373 1.00 97.62 246 GLU A CA 1
ATOM 1846 C C . GLU A 1 246 ? -7.197 7.954 1.877 1.00 97.62 246 GLU A C 1
ATOM 1848 O O . GLU A 1 246 ? -8.279 8.279 2.375 1.00 97.62 246 GLU A O 1
ATOM 1853 N N . LEU A 1 247 ? -6.125 7.668 2.602 1.00 98.19 247 LEU A N 1
ATOM 1854 C CA . LEU A 1 247 ? -6.099 7.616 4.051 1.00 98.19 247 LEU A CA 1
ATOM 1855 C C . LEU A 1 247 ? -4.993 8.532 4.574 1.00 98.19 247 LEU A C 1
ATOM 1857 O O . LEU A 1 247 ? -3.869 8.516 4.082 1.00 98.19 247 LEU A O 1
ATOM 1861 N N . GLU A 1 248 ? -5.293 9.316 5.601 1.00 97.56 248 GLU A N 1
ATOM 1862 C CA . GLU A 1 248 ? -4.305 10.073 6.365 1.00 97.56 248 GLU A CA 1
ATOM 1863 C C . GLU A 1 248 ? -4.424 9.724 7.845 1.00 97.56 248 GLU A C 1
ATOM 1865 O O . GLU A 1 248 ? -5.512 9.794 8.430 1.00 97.56 248 GLU A O 1
ATOM 1870 N N . VAL A 1 249 ? -3.289 9.384 8.452 1.00 97.56 249 VAL A N 1
ATOM 1871 C CA . VAL A 1 249 ? -3.184 8.974 9.852 1.00 97.56 249 VAL A CA 1
ATOM 1872 C C . VAL A 1 249 ? -2.147 9.838 10.549 1.00 97.56 249 VAL A C 1
ATOM 1874 O O . VAL A 1 249 ? -0.994 9.902 10.131 1.00 97.56 249 VAL A O 1
ATOM 1877 N N . ASP A 1 250 ? -2.545 10.483 11.638 1.00 96.12 250 ASP A N 1
ATOM 1878 C CA . ASP A 1 250 ? -1.621 11.141 12.551 1.00 96.12 250 ASP A CA 1
ATOM 1879 C C . ASP A 1 250 ? -1.038 10.097 13.512 1.00 96.12 250 ASP A C 1
ATOM 1881 O O . ASP A 1 250 ? -1.650 9.744 14.531 1.00 96.12 250 ASP A O 1
ATOM 1885 N N . LEU A 1 251 ? 0.139 9.575 13.165 1.00 95.62 251 LEU A N 1
ATOM 1886 C CA . LEU A 1 251 ? 0.830 8.560 13.948 1.00 95.62 251 LEU A CA 1
ATOM 1887 C C . LEU A 1 251 ? 1.545 9.181 15.145 1.00 95.62 251 LEU A C 1
ATOM 1889 O O . LEU A 1 251 ? 2.361 10.096 15.016 1.00 95.62 251 LEU A O 1
ATOM 1893 N N . ALA A 1 252 ? 1.284 8.622 16.324 1.00 94.69 252 ALA A N 1
ATOM 1894 C CA . ALA A 1 252 ? 2.055 8.901 17.526 1.00 94.69 252 ALA A CA 1
ATOM 1895 C C . ALA A 1 252 ? 3.316 8.034 17.538 1.00 94.69 252 ALA A C 1
ATOM 1897 O O . ALA A 1 252 ? 3.250 6.831 17.789 1.00 94.69 252 ALA A O 1
ATOM 1898 N N . LEU A 1 253 ? 4.469 8.646 17.286 1.00 92.81 253 LEU A N 1
ATOM 1899 C CA . LEU A 1 253 ? 5.766 7.993 17.389 1.00 92.81 253 LEU A CA 1
ATOM 1900 C C . LEU A 1 253 ? 6.367 8.258 18.763 1.00 92.81 253 LEU A C 1
ATOM 1902 O O . LEU A 1 253 ? 6.649 9.403 19.120 1.00 92.81 253 LEU A O 1
ATOM 1906 N N . MET A 1 254 ? 6.572 7.192 19.523 1.00 92.81 254 MET A N 1
ATOM 1907 C CA . MET A 1 254 ? 7.034 7.235 20.901 1.00 92.81 254 MET A CA 1
ATOM 1908 C C . MET A 1 254 ? 8.512 6.862 20.990 1.00 92.81 254 MET A C 1
ATOM 1910 O O . MET A 1 254 ? 8.986 5.903 20.380 1.00 92.81 254 MET A O 1
ATOM 1914 N N . GLN A 1 255 ? 9.239 7.622 21.792 1.00 87.88 255 GLN A N 1
ATOM 1915 C CA . GLN A 1 255 ? 10.623 7.401 22.186 1.00 87.88 255 GLN A CA 1
ATOM 1916 C C . GLN A 1 255 ? 10.679 7.254 23.710 1.00 87.88 255 GLN A C 1
ATOM 1918 O O . GLN A 1 255 ? 9.665 7.397 24.394 1.00 87.88 255 GLN A O 1
ATOM 1923 N N . ARG A 1 256 ? 11.866 6.969 24.256 1.00 86.06 256 ARG A N 1
ATOM 1924 C CA . ARG A 1 256 ? 12.039 6.740 25.699 1.00 86.06 256 ARG A CA 1
ATOM 1925 C C . ARG A 1 256 ? 11.508 7.892 26.564 1.00 86.06 256 ARG A C 1
ATOM 1927 O O . ARG A 1 256 ? 10.848 7.638 27.563 1.00 86.06 256 ARG A O 1
ATOM 1934 N N . ASP A 1 257 ? 11.770 9.130 26.147 1.00 85.88 257 ASP A N 1
ATOM 1935 C CA . ASP A 1 257 ? 11.566 10.326 26.975 1.00 85.88 257 ASP A CA 1
ATOM 1936 C C . ASP A 1 257 ? 10.405 11.218 26.466 1.00 85.88 257 ASP A C 1
ATOM 1938 O O . ASP A 1 257 ? 10.237 12.350 26.912 1.00 85.88 257 ASP A O 1
ATOM 1942 N N . GLY A 1 258 ? 9.597 10.738 25.511 1.00 87.56 258 GLY A N 1
ATOM 1943 C CA . GLY A 1 258 ? 8.494 11.511 24.931 1.00 87.56 258 GLY A CA 1
ATOM 1944 C C . GLY A 1 258 ? 8.023 10.984 23.578 1.00 87.56 258 GLY A C 1
ATOM 1945 O O . GLY A 1 258 ? 8.429 9.912 23.139 1.00 87.56 258 GLY A O 1
ATOM 1946 N N . GLY A 1 259 ? 7.161 11.736 22.897 1.00 89.06 259 GLY A N 1
ATOM 1947 C CA . GLY A 1 259 ? 6.639 11.348 21.589 1.00 89.06 259 GLY A CA 1
ATOM 1948 C C . GLY A 1 259 ? 6.475 12.527 20.642 1.00 89.06 259 GLY A C 1
ATOM 1949 O O . GLY A 1 259 ? 6.438 13.685 21.054 1.00 89.06 259 GLY A O 1
ATOM 1950 N N . ARG A 1 260 ? 6.371 12.215 19.355 1.00 89.81 260 ARG A N 1
ATOM 1951 C CA . ARG A 1 260 ? 6.104 13.165 18.275 1.00 89.81 260 ARG A CA 1
ATOM 1952 C C . ARG A 1 260 ? 5.019 12.633 17.357 1.00 89.81 260 ARG A C 1
ATOM 1954 O O . ARG A 1 260 ? 4.753 11.436 17.317 1.00 89.81 260 ARG A O 1
ATOM 1961 N N . ARG A 1 261 ? 4.416 13.541 16.604 1.00 91.56 261 ARG A N 1
ATOM 1962 C CA . ARG A 1 261 ? 3.403 13.241 15.597 1.00 91.56 261 ARG A CA 1
ATOM 1963 C C . ARG A 1 261 ? 4.024 13.239 14.208 1.00 91.56 261 ARG A C 1
ATOM 1965 O O . ARG A 1 261 ? 4.812 14.135 13.912 1.00 91.56 261 ARG A O 1
ATOM 1972 N N . ASN A 1 262 ? 3.680 12.263 13.377 1.00 92.19 262 ASN A N 1
ATOM 1973 C CA . ASN A 1 262 ? 3.933 12.316 11.938 1.00 92.19 262 ASN A CA 1
ATOM 1974 C C . ASN A 1 262 ? 2.656 11.946 11.194 1.00 92.19 262 ASN A C 1
ATOM 1976 O O . ASN A 1 262 ? 2.026 10.930 11.484 1.00 92.19 262 ASN A O 1
ATOM 1980 N N . LEU A 1 263 ? 2.302 12.782 10.227 1.00 95.06 263 LEU A N 1
ATOM 1981 C CA . LEU A 1 263 ? 1.152 12.578 9.373 1.00 95.06 263 LEU A CA 1
ATOM 1982 C C . LEU A 1 263 ? 1.565 11.656 8.228 1.00 95.06 263 LEU A C 1
ATOM 1984 O O . LEU A 1 263 ? 2.317 12.050 7.335 1.00 95.06 263 LEU A O 1
ATOM 1988 N N . MET A 1 264 ? 1.069 10.428 8.274 1.00 95.19 264 MET A N 1
ATOM 1989 C CA . MET A 1 264 ? 1.235 9.444 7.217 1.00 95.19 264 MET A CA 1
ATOM 1990 C C . MET A 1 264 ? 0.069 9.519 6.253 1.00 95.19 264 MET A C 1
ATOM 1992 O O . MET A 1 264 ? -1.082 9.624 6.671 1.00 95.19 264 MET A O 1
ATOM 1996 N N . HIS A 1 265 ? 0.375 9.425 4.969 1.00 96.75 265 HIS A N 1
ATOM 1997 C CA . HIS A 1 265 ? -0.613 9.323 3.915 1.00 96.75 265 HIS A CA 1
ATOM 1998 C C . HIS A 1 265 ? -0.448 7.995 3.183 1.00 96.75 265 HIS A C 1
ATOM 2000 O O . HIS A 1 265 ? 0.670 7.607 2.834 1.00 96.75 265 HIS A O 1
ATOM 2006 N N . TYR A 1 266 ? -1.567 7.305 2.981 1.00 97.25 266 TYR A N 1
ATOM 2007 C CA . TYR A 1 266 ? -1.659 6.046 2.260 1.00 97.25 266 TYR A CA 1
ATOM 2008 C C . TYR A 1 266 ? -2.670 6.196 1.134 1.00 97.25 266 TYR A C 1
ATOM 2010 O O . TYR A 1 266 ? -3.837 6.494 1.387 1.00 97.25 266 TYR A O 1
ATOM 2018 N N . SER A 1 267 ? -2.221 5.914 -0.080 1.00 97.31 267 SER A N 1
ATOM 2019 C CA . SER A 1 267 ? -3.074 5.841 -1.259 1.00 97.31 267 SER A CA 1
ATOM 2020 C C . SER A 1 267 ? -3.146 4.393 -1.712 1.00 97.31 267 SER A C 1
ATOM 2022 O O . SER A 1 267 ? -2.112 3.743 -1.908 1.00 97.31 267 SER A O 1
ATOM 2024 N N . ILE A 1 268 ? -4.367 3.879 -1.833 1.00 97.69 268 ILE A N 1
ATOM 2025 C CA . ILE A 1 268 ? -4.652 2.530 -2.318 1.00 97.6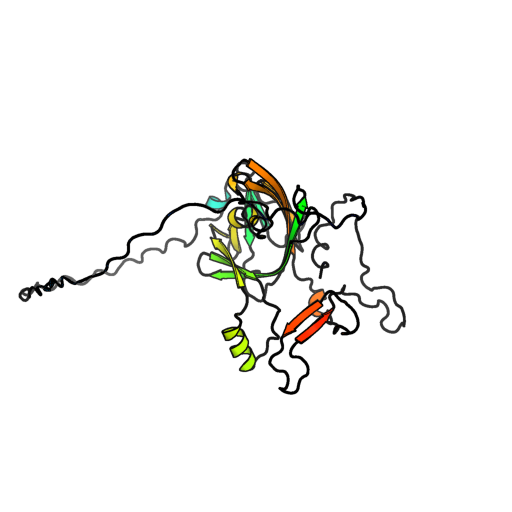9 268 ILE A CA 1
ATOM 2026 C C . ILE A 1 268 ? -5.459 2.679 -3.602 1.00 97.69 268 ILE A C 1
ATOM 2028 O O . ILE A 1 268 ? -6.646 2.986 -3.538 1.00 97.69 268 ILE A O 1
ATOM 2032 N N . SER A 1 269 ? -4.833 2.489 -4.760 1.00 97.06 269 SER A N 1
ATOM 2033 C CA . SER A 1 269 ? -5.435 2.788 -6.061 1.00 97.06 269 SER A CA 1
ATOM 2034 C C . SER A 1 269 ? -5.561 1.565 -6.961 1.00 97.06 269 SER A C 1
ATOM 2036 O O . SER A 1 269 ? -4.710 0.673 -6.984 1.00 97.06 269 SER A O 1
ATOM 2038 N N . LYS A 1 270 ? -6.646 1.520 -7.735 1.00 95.62 270 LYS A N 1
ATOM 2039 C CA . LYS A 1 270 ? -6.844 0.527 -8.787 1.00 95.62 270 LYS A CA 1
ATOM 2040 C C . LYS A 1 270 ? -5.751 0.696 -9.847 1.00 95.62 270 LYS A C 1
ATOM 2042 O O . LYS A 1 270 ? -5.351 1.810 -10.181 1.00 95.62 270 LYS A O 1
ATOM 2047 N N . ILE A 1 271 ? -5.291 -0.412 -10.425 1.00 93.25 271 ILE A N 1
ATOM 2048 C CA . ILE A 1 271 ? -4.463 -0.344 -11.632 1.00 93.25 271 ILE A CA 1
ATOM 2049 C C . ILE A 1 271 ? -5.343 0.178 -12.781 1.00 93.25 271 ILE A C 1
ATOM 2051 O O . ILE A 1 271 ? -6.396 -0.412 -13.042 1.00 93.25 271 ILE A O 1
ATOM 2055 N N . PRO A 1 272 ? -4.944 1.260 -13.473 1.00 90.06 272 PRO A N 1
ATOM 2056 C CA . PRO A 1 272 ? -5.754 1.821 -14.543 1.00 90.06 272 PRO A CA 1
ATOM 2057 C C . PRO A 1 272 ? -5.818 0.852 -15.725 1.00 90.06 272 PRO A C 1
ATOM 2059 O O . PRO A 1 272 ? -4.817 0.234 -16.090 1.00 90.06 272 PRO A O 1
ATOM 2062 N N . ASP A 1 273 ? -6.976 0.766 -16.381 1.00 87.75 273 ASP A N 1
ATOM 2063 C CA . ASP A 1 273 ? -7.178 -0.151 -17.512 1.00 87.75 273 ASP A CA 1
ATOM 2064 C C . ASP A 1 273 ? -6.221 0.172 -18.686 1.00 87.75 273 ASP A C 1
ATOM 2066 O O . ASP A 1 273 ? -5.823 -0.707 -19.455 1.00 87.75 273 ASP A O 1
ATOM 2070 N N . SER A 1 274 ? -5.763 1.428 -18.780 1.00 85.25 274 SER A N 1
ATOM 2071 C CA . SER A 1 274 ? -4.743 1.882 -19.735 1.00 85.25 274 SER A CA 1
ATOM 2072 C C . SER A 1 274 ? -3.386 1.187 -19.565 1.00 85.25 274 SER A C 1
ATOM 2074 O O . SER A 1 274 ? -2.626 1.101 -20.534 1.00 85.25 274 SER A O 1
ATOM 2076 N N . ALA A 1 275 ? -3.091 0.625 -18.386 1.00 85.94 275 ALA A N 1
ATOM 2077 C CA . ALA A 1 275 ? -1.855 -0.107 -18.124 1.00 85.94 275 ALA A CA 1
ATOM 2078 C C . ALA A 1 275 ? -1.678 -1.314 -19.060 1.00 85.94 275 ALA A C 1
ATOM 2080 O O . ALA A 1 275 ? -0.548 -1.641 -19.420 1.00 85.94 275 ALA A O 1
ATOM 2081 N N . ALA A 1 276 ? -2.772 -1.928 -19.527 1.00 86.31 276 ALA A N 1
ATOM 2082 C CA . ALA A 1 276 ? -2.721 -3.031 -20.488 1.00 86.31 276 ALA A CA 1
ATOM 2083 C C . ALA A 1 276 ? -2.149 -2.612 -21.858 1.00 86.31 276 ALA A C 1
ATOM 2085 O O . ALA A 1 276 ? -1.559 -3.429 -22.564 1.00 86.31 276 ALA A O 1
ATOM 2086 N N . ALA A 1 277 ? -2.293 -1.337 -22.232 1.00 87.88 277 ALA A N 1
ATOM 2087 C CA . ALA A 1 277 ? -1.759 -0.781 -23.475 1.00 87.88 277 ALA A CA 1
ATOM 2088 C C . ALA A 1 277 ? -0.348 -0.181 -23.313 1.00 87.88 277 ALA A C 1
ATOM 2090 O O . ALA A 1 277 ? 0.280 0.216 -24.302 1.00 87.88 277 ALA A O 1
ATOM 2091 N N . TYR A 1 278 ? 0.170 -0.101 -22.083 1.00 90.50 278 TYR A N 1
ATOM 2092 C CA . TYR A 1 278 ? 1.468 0.502 -21.814 1.00 90.50 278 TYR A CA 1
ATOM 2093 C C . TYR A 1 278 ? 2.608 -0.327 -22.416 1.00 90.50 278 TYR A C 1
ATOM 2095 O O . TYR A 1 278 ? 2.732 -1.527 -22.182 1.00 90.50 278 TYR A O 1
ATOM 2103 N N . LYS A 1 279 ? 3.499 0.336 -23.164 1.00 90.94 279 LYS A N 1
ATOM 2104 C CA . LYS A 1 279 ? 4.694 -0.287 -23.752 1.00 90.94 279 LYS A CA 1
ATOM 2105 C C . LYS A 1 279 ? 5.952 0.126 -22.980 1.00 90.94 279 LYS A C 1
ATOM 2107 O O . LYS A 1 279 ? 6.367 1.289 -23.088 1.00 90.94 279 LYS A O 1
ATOM 2112 N N . PRO A 1 280 ? 6.598 -0.798 -22.240 1.00 92.56 280 PRO A N 1
ATOM 2113 C CA . PRO A 1 280 ? 7.869 -0.524 -21.582 1.00 92.56 280 PRO A CA 1
ATOM 2114 C C . PRO A 1 280 ? 8.944 -0.099 -22.588 1.00 92.56 280 PRO A C 1
ATOM 2116 O O . PRO A 1 280 ? 9.004 -0.603 -23.709 1.00 92.56 280 PRO A O 1
ATOM 2119 N N . ARG A 1 281 ? 9.827 0.820 -22.184 1.00 93.31 281 ARG A N 1
ATOM 2120 C CA . ARG A 1 281 ? 10.990 1.233 -22.982 1.00 93.31 281 ARG A CA 1
ATOM 2121 C C . ARG A 1 281 ? 12.268 0.810 -22.270 1.00 93.31 281 ARG A C 1
ATOM 2123 O O . ARG A 1 281 ? 12.435 1.106 -21.089 1.00 93.31 281 ARG A O 1
ATOM 2130 N N . VAL A 1 282 ? 13.154 0.139 -23.000 1.00 94.88 282 VAL A N 1
ATOM 2131 C CA . VAL A 1 282 ? 14.477 -0.258 -22.504 1.00 94.88 282 VAL A CA 1
ATOM 2132 C C . VAL A 1 282 ? 15.304 0.991 -22.199 1.00 94.88 282 VAL A C 1
ATOM 2134 O O . VAL A 1 282 ? 15.276 1.960 -22.958 1.00 94.88 282 VAL A O 1
ATOM 2137 N N . ALA A 1 283 ? 16.008 0.973 -21.072 1.00 95.94 283 ALA A N 1
ATOM 2138 C CA . ALA A 1 283 ? 16.894 2.054 -20.669 1.00 95.94 283 ALA A CA 1
ATOM 2139 C C . ALA A 1 283 ? 18.161 2.090 -21.529 1.00 95.94 283 ALA A C 1
ATOM 2141 O O . ALA A 1 283 ? 18.809 1.062 -21.732 1.00 95.94 283 ALA A O 1
ATOM 2142 N N . ASP A 1 284 ? 18.529 3.284 -21.999 1.00 94.50 284 ASP A N 1
ATOM 2143 C CA . ASP A 1 284 ? 19.836 3.511 -22.613 1.00 94.50 284 ASP A CA 1
ATOM 2144 C C . ASP A 1 284 ? 20.907 3.509 -21.509 1.00 94.50 284 ASP A C 1
ATOM 2146 O O . ASP A 1 284 ? 20.815 4.318 -20.584 1.00 94.50 284 ASP A O 1
ATOM 2150 N N . PRO A 1 285 ? 21.923 2.629 -21.568 1.00 90.75 285 PRO A N 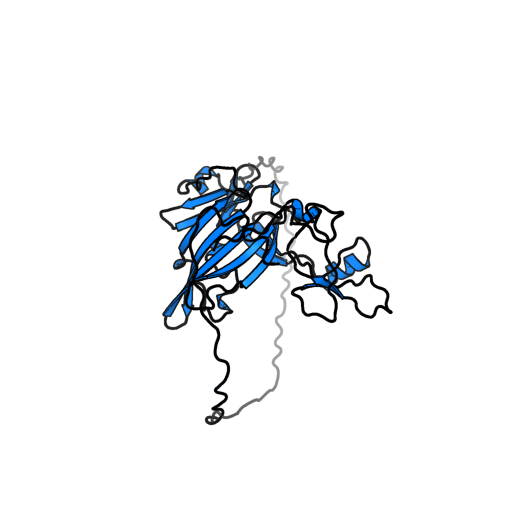1
ATOM 2151 C CA . PRO A 1 285 ? 22.920 2.507 -20.506 1.00 90.75 285 PRO A CA 1
ATOM 2152 C C . PRO A 1 285 ? 23.824 3.739 -20.353 1.00 90.75 285 PRO A C 1
ATOM 2154 O O . PRO A 1 285 ? 24.550 3.831 -19.368 1.00 90.75 285 PRO A O 1
ATOM 2157 N N . ARG A 1 286 ? 23.813 4.673 -21.312 1.00 94.38 286 ARG A N 1
ATOM 2158 C CA . ARG A 1 286 ? 24.635 5.892 -21.281 1.00 94.38 286 ARG A CA 1
ATOM 2159 C C . ARG A 1 286 ? 23.993 7.024 -20.479 1.00 94.38 286 ARG A C 1
ATOM 2161 O O . ARG A 1 286 ? 24.655 8.022 -20.215 1.00 94.38 286 ARG A O 1
ATOM 2168 N N . ILE A 1 287 ? 22.710 6.898 -20.134 1.00 94.06 287 ILE A N 1
ATOM 2169 C CA . ILE A 1 287 ? 21.915 7.951 -19.495 1.00 94.06 287 ILE A CA 1
ATOM 2170 C C . ILE A 1 287 ? 21.343 7.419 -18.178 1.00 94.06 287 ILE A C 1
ATOM 2172 O O . ILE A 1 287 ? 20.885 6.281 -18.088 1.00 94.06 287 ILE A O 1
ATOM 2176 N N . GLY A 1 288 ? 21.355 8.254 -17.139 1.00 92.81 288 GLY A N 1
ATOM 2177 C CA . GLY A 1 288 ? 20.701 7.940 -15.873 1.00 92.81 288 GLY A CA 1
ATOM 2178 C C . GLY A 1 288 ? 19.179 8.042 -15.989 1.00 92.81 288 GLY A C 1
ATOM 2179 O O . GLY A 1 288 ? 18.654 9.080 -16.387 1.00 92.81 288 GLY A O 1
ATOM 2180 N N . TYR A 1 289 ? 18.467 6.986 -15.596 1.00 93.56 289 TYR A N 1
ATOM 2181 C CA . TYR A 1 289 ? 17.008 6.966 -15.496 1.00 93.56 289 TYR A CA 1
ATOM 2182 C C . TYR A 1 289 ? 16.573 6.438 -14.132 1.00 93.56 289 TYR A C 1
ATOM 2184 O O . TYR A 1 289 ? 17.254 5.612 -13.526 1.00 93.56 289 TYR A O 1
ATOM 2192 N N . PHE A 1 290 ? 15.372 6.820 -13.702 1.00 92.56 290 PHE A N 1
ATOM 2193 C CA . PHE A 1 290 ? 14.619 5.974 -12.782 1.00 92.56 290 PHE A CA 1
ATOM 2194 C C . PHE A 1 290 ? 14.176 4.729 -13.544 1.00 92.56 290 PHE A C 1
ATOM 2196 O O . PHE A 1 290 ? 13.630 4.846 -14.644 1.00 92.56 290 PHE A O 1
ATOM 2203 N N . MET A 1 291 ? 14.409 3.547 -12.984 1.00 93.25 291 MET A N 1
ATOM 2204 C CA . MET A 1 291 ? 14.189 2.296 -13.703 1.00 93.25 291 MET A CA 1
ATOM 2205 C C . MET A 1 291 ? 13.455 1.266 -12.865 1.00 93.25 291 MET A C 1
ATOM 2207 O O . MET A 1 291 ? 13.626 1.205 -11.650 1.00 93.25 291 MET A O 1
ATOM 2211 N N . THR A 1 292 ? 12.733 0.397 -13.560 1.00 92.06 292 THR A N 1
ATOM 2212 C CA . THR A 1 292 ? 12.333 -0.915 -13.059 1.00 92.06 292 THR A CA 1
ATOM 2213 C C . THR A 1 292 ? 13.266 -1.945 -13.676 1.00 92.06 292 THR A C 1
ATOM 2215 O O . THR A 1 292 ? 13.407 -2.026 -14.901 1.00 92.06 292 THR A O 1
ATOM 2218 N N . VAL A 1 293 ? 13.942 -2.719 -12.829 1.00 92.94 293 VAL A N 1
ATOM 2219 C CA . VAL A 1 293 ? 14.925 -3.719 -13.253 1.00 92.94 293 VAL A CA 1
ATOM 2220 C C . VAL A 1 293 ? 14.379 -5.104 -12.960 1.00 92.94 293 VAL A C 1
ATOM 2222 O O . VAL A 1 293 ? 14.030 -5.400 -11.822 1.00 92.94 293 VAL A O 1
ATOM 2225 N N . ARG A 1 294 ? 14.333 -5.953 -13.987 1.00 92.50 294 ARG A N 1
ATOM 2226 C CA . ARG A 1 294 ? 13.923 -7.353 -13.873 1.00 92.50 294 ARG A CA 1
ATOM 2227 C C . ARG A 1 294 ? 15.084 -8.261 -14.238 1.00 92.50 294 ARG A C 1
ATOM 2229 O O . ARG A 1 294 ? 15.762 -8.028 -15.237 1.00 92.50 294 ARG A O 1
ATOM 2236 N N . LYS A 1 295 ? 15.324 -9.292 -13.442 1.00 91.88 295 LYS A N 1
ATOM 2237 C CA . LYS A 1 295 ? 16.307 -10.334 -13.706 1.00 91.88 295 LYS A CA 1
ATOM 2238 C C . LYS A 1 295 ? 15.646 -11.466 -14.483 1.00 91.88 295 LYS A C 1
ATOM 2240 O O . LYS A 1 295 ? 14.594 -11.965 -14.098 1.00 91.88 295 LYS A O 1
ATOM 2245 N N . ASP A 1 296 ? 16.279 -11.851 -15.575 1.00 91.12 296 ASP A N 1
ATOM 2246 C CA . ASP A 1 296 ? 15.804 -12.851 -16.513 1.00 91.12 296 ASP A CA 1
ATOM 2247 C C . ASP A 1 296 ? 16.834 -13.974 -16.612 1.00 91.12 296 ASP A C 1
ATOM 2249 O O . ASP A 1 296 ? 17.914 -13.804 -17.182 1.00 91.12 296 ASP A O 1
ATOM 2253 N N . TRP A 1 297 ? 16.502 -15.106 -15.999 1.00 88.00 297 TRP A N 1
ATOM 2254 C CA . TRP A 1 297 ? 17.353 -16.294 -15.980 1.00 88.00 297 TRP A CA 1
ATOM 2255 C C . TRP A 1 297 ? 17.192 -17.168 -17.222 1.00 88.00 297 TRP A C 1
ATOM 2257 O O . TRP A 1 297 ? 17.944 -18.121 -17.383 1.00 88.00 297 TRP A O 1
ATOM 2267 N N . THR A 1 298 ? 16.238 -16.853 -18.099 1.00 87.19 298 THR A N 1
ATOM 2268 C CA . THR A 1 298 ? 16.036 -17.598 -19.349 1.00 87.19 298 THR A CA 1
ATOM 2269 C C . THR A 1 298 ? 17.014 -17.173 -20.444 1.00 87.19 298 THR A C 1
ATOM 2271 O O . THR A 1 298 ? 17.092 -17.805 -21.497 1.00 87.19 298 THR A O 1
ATOM 2274 N N . LYS A 1 299 ? 17.785 -16.106 -20.202 1.00 89.44 299 LYS A N 1
ATOM 2275 C CA . LYS A 1 299 ? 18.773 -15.606 -21.152 1.00 89.44 299 LYS A CA 1
ATOM 2276 C C . LYS A 1 299 ? 19.917 -16.604 -21.388 1.00 89.44 299 LYS A C 1
ATOM 2278 O O . LYS A 1 299 ? 20.352 -17.261 -20.442 1.00 89.44 299 LYS A O 1
ATOM 2283 N N . PRO A 1 300 ? 20.467 -16.656 -22.617 1.00 89.31 300 PRO A N 1
ATOM 2284 C CA . PRO A 1 300 ? 21.634 -17.473 -22.944 1.00 89.31 300 PRO A CA 1
ATOM 2285 C C . PRO A 1 300 ? 22.841 -17.212 -22.032 1.00 89.31 300 PRO A C 1
ATOM 2287 O O . PRO A 1 300 ? 23.055 -16.080 -21.594 1.00 89.31 300 PRO A O 1
ATOM 2290 N N . HIS A 1 301 ? 23.658 -18.242 -21.797 1.00 86.88 301 HIS A N 1
ATOM 2291 C CA . HIS A 1 301 ? 24.827 -18.191 -20.906 1.00 86.88 301 HIS A CA 1
ATOM 2292 C C . HIS A 1 301 ? 25.901 -17.166 -21.320 1.00 86.88 301 HIS A C 1
ATOM 2294 O O . HIS A 1 301 ? 26.629 -16.660 -20.471 1.00 86.88 301 HIS A O 1
ATOM 2300 N N . ASP A 1 302 ? 25.990 -16.844 -22.610 1.00 93.00 302 ASP A N 1
ATOM 2301 C CA . ASP A 1 302 ? 26.898 -15.855 -23.198 1.00 93.00 302 ASP A CA 1
ATOM 2302 C C . ASP A 1 302 ? 26.325 -14.423 -23.165 1.00 93.00 302 ASP A C 1
ATOM 2304 O O . ASP A 1 302 ? 26.964 -13.463 -23.609 1.00 93.00 302 ASP A O 1
ATOM 2308 N N . SER A 1 303 ? 25.126 -14.243 -22.602 1.00 92.00 303 SER A N 1
ATOM 2309 C CA . SER A 1 303 ? 24.513 -12.929 -22.441 1.00 92.00 303 SER A CA 1
ATOM 2310 C C . SER A 1 303 ? 25.362 -12.032 -21.546 1.00 92.00 303 SER A C 1
ATOM 2312 O O . SER A 1 303 ? 25.614 -12.335 -20.382 1.00 92.00 303 SER A O 1
ATOM 2314 N N . LYS A 1 304 ? 25.682 -10.830 -22.037 1.00 91.00 304 LYS A N 1
ATOM 2315 C CA . LYS A 1 304 ? 26.424 -9.810 -21.269 1.00 91.00 304 LYS A CA 1
ATOM 2316 C C . LYS A 1 304 ? 25.753 -9.423 -19.944 1.00 91.00 304 LYS A C 1
ATOM 2318 O O . LYS A 1 304 ? 26.411 -8.914 -19.042 1.00 91.00 304 LYS A O 1
ATOM 2323 N N . THR A 1 305 ? 24.430 -9.574 -19.836 1.00 92.38 305 THR A N 1
ATOM 2324 C CA . THR A 1 305 ? 23.688 -9.272 -18.608 1.00 92.38 305 THR A CA 1
ATOM 2325 C C . THR A 1 305 ? 22.360 -10.022 -18.533 1.00 92.38 305 THR A C 1
ATOM 2327 O O . THR A 1 305 ? 21.597 -10.072 -19.499 1.00 92.38 305 THR A O 1
ATOM 2330 N N . LEU A 1 306 ? 22.040 -10.510 -17.334 1.00 91.62 306 LEU A N 1
ATOM 2331 C CA . LEU A 1 306 ? 20.743 -11.111 -17.007 1.00 91.62 306 LEU A CA 1
ATOM 2332 C C . LEU A 1 306 ? 19.656 -10.067 -16.707 1.00 91.62 306 LEU A C 1
ATOM 2334 O O . LEU A 1 306 ? 18.504 -10.415 -16.490 1.00 91.62 306 LEU A O 1
ATOM 2338 N N . PHE A 1 307 ? 19.996 -8.778 -16.670 1.00 93.50 307 PHE A N 1
ATOM 2339 C CA . PHE A 1 307 ? 19.069 -7.733 -16.242 1.00 93.50 307 PHE A CA 1
ATOM 2340 C C . PHE A 1 307 ? 18.416 -7.021 -17.428 1.00 93.50 307 PHE A C 1
ATOM 2342 O O . PHE A 1 307 ? 19.095 -6.418 -18.262 1.00 93.50 307 PHE A O 1
ATOM 2349 N N . ASN A 1 308 ? 17.087 -7.038 -17.450 1.00 93.44 308 ASN A N 1
ATOM 2350 C CA . ASN A 1 308 ? 16.233 -6.210 -18.291 1.00 93.44 308 ASN A CA 1
ATOM 2351 C C . ASN A 1 308 ? 15.929 -4.909 -17.539 1.00 93.44 308 ASN A C 1
ATOM 2353 O O . ASN A 1 308 ? 15.369 -4.933 -16.444 1.00 93.44 308 ASN A O 1
ATOM 2357 N N . ARG A 1 309 ? 16.334 -3.768 -18.102 1.00 94.50 309 ARG A N 1
ATOM 2358 C CA . ARG A 1 309 ? 16.207 -2.447 -17.468 1.00 94.50 309 ARG A CA 1
ATOM 2359 C C . ARG A 1 309 ? 15.210 -1.610 -18.253 1.00 94.50 309 ARG A C 1
ATOM 2361 O O . ARG A 1 309 ? 15.457 -1.318 -19.421 1.00 94.50 309 ARG A O 1
ATOM 2368 N N . TYR A 1 310 ? 14.113 -1.222 -17.616 1.00 94.94 310 TYR A N 1
ATOM 2369 C CA . TYR A 1 310 ? 13.068 -0.406 -18.224 1.00 94.94 310 TYR A CA 1
ATOM 2370 C C . TYR A 1 310 ? 13.015 0.962 -17.566 1.00 94.94 310 TYR A C 1
ATOM 2372 O O . TYR A 1 310 ? 13.135 1.060 -16.348 1.00 94.94 310 TYR A O 1
ATOM 2380 N N . ILE A 1 311 ? 12.816 2.015 -18.356 1.00 95.50 311 ILE A N 1
ATOM 2381 C CA . ILE A 1 311 ? 12.680 3.367 -17.815 1.00 95.50 311 ILE A CA 1
ATOM 2382 C C . ILE A 1 311 ? 11.292 3.576 -17.213 1.00 95.50 311 ILE A C 1
ATOM 2384 O O . ILE A 1 311 ? 10.271 3.176 -17.779 1.00 95.50 311 ILE A O 1
ATOM 2388 N N . ASN A 1 312 ? 11.263 4.294 -16.100 1.00 92.25 312 ASN A N 1
ATOM 2389 C CA . ASN A 1 312 ? 10.042 4.772 -15.482 1.00 92.25 312 ASN A CA 1
ATOM 2390 C C . ASN A 1 312 ? 9.622 6.083 -16.147 1.00 92.25 312 ASN A C 1
ATOM 2392 O O . ASN A 1 312 ? 10.313 7.092 -16.025 1.00 92.25 312 ASN A O 1
ATOM 2396 N N . ARG A 1 313 ? 8.479 6.080 -16.835 1.00 91.31 313 ARG A N 1
ATOM 2397 C CA . ARG A 1 313 ? 7.954 7.239 -17.568 1.00 91.31 313 ARG A CA 1
ATOM 2398 C C . ARG A 1 313 ? 6.434 7.286 -17.514 1.00 91.31 313 ARG A C 1
ATOM 2400 O O . ARG A 1 313 ? 5.788 6.276 -17.255 1.00 91.31 313 ARG A O 1
ATOM 2407 N N . TRP A 1 314 ? 5.887 8.456 -17.813 1.00 89.44 314 TRP A N 1
ATOM 2408 C CA . TRP A 1 314 ? 4.456 8.640 -18.020 1.00 89.44 314 TRP A CA 1
ATOM 2409 C C . TRP A 1 314 ? 3.972 7.863 -19.252 1.00 89.44 314 TRP A C 1
ATOM 2411 O O . TRP A 1 314 ? 4.676 7.786 -20.273 1.00 89.44 314 TRP A O 1
ATOM 2421 N N . HIS A 1 315 ? 2.763 7.303 -19.161 1.00 90.38 315 HIS A N 1
ATOM 2422 C CA . HIS A 1 315 ? 2.060 6.709 -20.299 1.00 90.38 315 HIS A CA 1
ATOM 2423 C C . HIS A 1 315 ? 1.524 7.826 -21.193 1.00 90.38 315 HIS A C 1
ATOM 2425 O O . HIS A 1 315 ? 0.402 8.292 -21.044 1.00 90.38 315 HIS A O 1
ATOM 2431 N N . LEU A 1 316 ? 2.372 8.280 -22.113 1.00 90.62 316 LEU A N 1
ATOM 2432 C CA . LEU A 1 316 ? 2.019 9.294 -23.098 1.00 90.62 316 LEU A CA 1
ATOM 2433 C C . LEU A 1 316 ? 1.951 8.677 -24.487 1.00 90.62 316 LEU A C 1
ATOM 2435 O O . LEU A 1 316 ? 2.923 8.084 -24.968 1.00 90.62 316 LEU A O 1
ATOM 2439 N N . GLU A 1 317 ? 0.805 8.871 -25.123 1.00 90.12 317 GLU A N 1
ATOM 2440 C CA . GLU A 1 317 ? 0.533 8.500 -26.505 1.00 90.12 317 GLU A CA 1
ATOM 2441 C C . GLU A 1 317 ? 0.408 9.767 -27.341 1.00 90.12 317 GLU A C 1
ATOM 2443 O O . GLU A 1 317 ? -0.201 10.748 -26.903 1.00 90.12 317 GLU A O 1
ATOM 2448 N N . LYS A 1 318 ? 0.981 9.754 -28.547 1.00 92.56 318 LYS A N 1
ATOM 2449 C CA . LYS A 1 318 ? 0.772 10.834 -29.511 1.00 92.56 318 LYS A CA 1
ATOM 2450 C C . LYS A 1 318 ? -0.708 10.885 -29.885 1.00 92.56 318 LYS A C 1
ATOM 2452 O O . LYS A 1 318 ? -1.307 9.846 -30.154 1.00 92.56 318 LYS A O 1
ATOM 2457 N N . ARG A 1 319 ? -1.280 12.085 -29.935 1.00 94.25 319 ARG A N 1
ATOM 2458 C CA . ARG A 1 319 ? -2.635 12.299 -30.456 1.00 94.25 319 ARG A CA 1
ATOM 2459 C C . ARG A 1 319 ? -2.710 11.985 -31.950 1.00 94.25 319 ARG A C 1
ATOM 2461 O O . ARG A 1 319 ? -3.664 11.359 -32.388 1.00 94.25 319 ARG A O 1
ATOM 2468 N N . ASP A 1 320 ? -1.681 12.384 -32.689 1.00 94.62 320 ASP A N 1
ATOM 2469 C CA . ASP A 1 320 ? -1.436 12.010 -34.080 1.00 94.62 320 ASP A CA 1
ATOM 2470 C C . ASP A 1 320 ? -0.196 11.099 -34.142 1.00 94.62 320 ASP A C 1
ATOM 2472 O O . ASP A 1 320 ? 0.929 11.583 -33.960 1.00 94.62 320 ASP A O 1
ATOM 2476 N N . PRO A 1 321 ? -0.371 9.783 -34.364 1.00 92.19 321 PRO A N 1
ATOM 2477 C CA . PRO A 1 321 ? 0.736 8.835 -34.449 1.00 92.19 321 PRO A CA 1
ATOM 2478 C C . PRO A 1 321 ? 1.693 9.084 -35.621 1.00 92.19 321 PRO A C 1
ATOM 2480 O O . PRO A 1 321 ? 2.845 8.657 -35.542 1.00 92.19 321 PRO A O 1
ATOM 2483 N N . SER A 1 322 ? 1.225 9.738 -36.690 1.00 94.94 322 SER A N 1
ATOM 2484 C CA . SER A 1 322 ? 1.981 9.955 -37.930 1.00 94.94 322 SER A CA 1
ATOM 2485 C C . SER A 1 322 ? 2.864 11.203 -37.888 1.00 94.94 322 SER A C 1
ATOM 2487 O O . SER A 1 322 ? 3.900 11.248 -38.550 1.00 94.94 322 SER A O 1
ATOM 2489 N N . ALA A 1 323 ? 2.501 12.189 -37.065 1.00 93.88 323 ALA A N 1
ATOM 2490 C CA . ALA A 1 323 ? 3.265 13.419 -36.913 1.00 93.88 323 ALA A CA 1
ATOM 2491 C C . ALA A 1 323 ? 4.606 13.186 -36.198 1.00 93.88 323 ALA A C 1
ATOM 2493 O O . ALA A 1 323 ? 4.692 12.433 -35.220 1.00 93.88 323 ALA A O 1
ATOM 2494 N N . GLU A 1 324 ? 5.658 13.893 -36.626 1.00 93.06 324 GLU A N 1
ATOM 2495 C CA . GLU A 1 324 ? 6.979 13.867 -35.979 1.00 93.06 324 GLU A CA 1
ATOM 2496 C C . GLU A 1 324 ? 6.887 14.322 -34.511 1.00 93.06 324 GLU A C 1
ATOM 2498 O O . GLU A 1 324 ? 7.304 13.596 -33.599 1.00 93.06 324 GLU A O 1
ATOM 2503 N N . LEU A 1 325 ? 6.212 15.451 -34.274 1.00 93.44 325 LEU A N 1
ATOM 2504 C CA . LEU A 1 325 ? 5.847 15.978 -32.961 1.00 93.44 325 LEU A CA 1
ATOM 2505 C C . LEU A 1 325 ? 4.321 16.053 -32.855 1.00 93.44 325 LEU A C 1
ATOM 2507 O O . LEU A 1 325 ? 3.651 16.560 -33.748 1.00 93.44 325 LEU A O 1
ATOM 2511 N N . SER A 1 326 ? 3.762 15.554 -31.755 1.00 94.62 326 SER A N 1
ATOM 2512 C CA . SER A 1 326 ? 2.318 15.560 -31.532 1.00 94.62 326 SER A CA 1
ATOM 2513 C C . SER A 1 326 ? 2.012 15.850 -30.072 1.00 94.62 326 SER A C 1
ATOM 2515 O O . SER A 1 326 ? 2.722 15.376 -29.181 1.00 94.62 326 SER A O 1
ATOM 2517 N N . ALA A 1 327 ? 0.941 16.604 -29.827 1.00 94.12 327 ALA A N 1
ATOM 2518 C CA . ALA A 1 327 ? 0.402 16.767 -28.486 1.00 94.12 327 ALA A CA 1
ATOM 2519 C C . ALA A 1 327 ? 0.018 15.393 -27.899 1.00 94.12 327 ALA A C 1
ATOM 2521 O O . ALA A 1 327 ? -0.371 14.489 -28.647 1.00 94.12 327 ALA A O 1
ATOM 2522 N N . PRO A 1 328 ? 0.091 15.208 -26.573 1.00 93.88 328 PRO A N 1
ATOM 2523 C CA . PRO A 1 328 ? -0.361 13.970 -25.962 1.00 93.88 328 PRO A CA 1
ATOM 2524 C C . PRO A 1 328 ? -1.878 13.800 -26.130 1.00 93.88 328 PRO A C 1
ATOM 2526 O O . PRO A 1 328 ? -2.650 14.769 -26.092 1.00 93.88 328 PRO A O 1
ATOM 2529 N N . LYS A 1 329 ? -2.306 12.549 -26.315 1.00 92.44 329 LYS A N 1
ATOM 2530 C CA . LYS A 1 329 ? -3.719 12.153 -26.297 1.00 92.44 329 LYS A CA 1
ATOM 2531 C C . LYS A 1 329 ? -4.349 12.499 -24.947 1.00 92.44 329 LYS A C 1
ATOM 2533 O O . LYS A 1 329 ? -5.350 13.201 -24.917 1.00 92.44 329 LYS A O 1
ATOM 2538 N N . ASN A 1 330 ? -3.682 12.099 -23.864 1.00 89.50 330 ASN A N 1
ATOM 2539 C CA . ASN A 1 330 ? -4.030 12.443 -22.489 1.00 89.50 330 ASN A CA 1
ATOM 2540 C C . ASN A 1 330 ? -2.906 13.323 -21.909 1.00 89.50 330 ASN A C 1
ATOM 2542 O O . ASN A 1 330 ? -1.824 12.799 -21.626 1.00 89.50 330 ASN A O 1
ATOM 2546 N N . PRO A 1 331 ? -3.084 14.655 -21.825 1.00 91.00 331 PRO A N 1
ATOM 2547 C CA . PRO A 1 331 ? -2.087 15.536 -21.228 1.00 91.00 331 PRO A CA 1
ATOM 2548 C C . PRO A 1 331 ? -1.965 15.293 -19.721 1.00 91.00 331 PRO A C 1
ATOM 2550 O O . PRO A 1 331 ? -2.940 14.951 -19.058 1.00 91.00 331 PRO A O 1
ATOM 2553 N N . ILE A 1 332 ? -0.766 15.513 -19.180 1.00 88.75 332 ILE A N 1
ATOM 2554 C CA . ILE A 1 332 ? -0.544 15.495 -17.731 1.00 88.75 332 ILE A CA 1
ATOM 2555 C C . ILE A 1 332 ? -1.062 16.817 -17.177 1.00 88.75 332 ILE A C 1
ATOM 2557 O O . ILE A 1 332 ? -0.569 17.880 -17.562 1.00 88.75 332 ILE A O 1
ATOM 2561 N N . VAL A 1 333 ? -2.048 16.746 -16.290 1.00 87.69 333 VAL A N 1
ATOM 2562 C CA . VAL A 1 333 ? -2.591 17.908 -15.588 1.00 87.69 333 VAL A CA 1
ATOM 2563 C C . VAL A 1 333 ? -2.069 17.870 -14.160 1.00 87.69 333 VAL A C 1
ATOM 2565 O O . VAL A 1 333 ? -2.281 16.891 -13.452 1.00 87.69 333 VAL A O 1
ATOM 2568 N N . TRP A 1 334 ? -1.367 18.926 -13.759 1.00 79.81 334 TRP A N 1
ATOM 2569 C CA . TRP A 1 334 ? -0.913 19.113 -12.385 1.00 79.81 334 TRP A CA 1
ATOM 2570 C C . TRP A 1 334 ? -1.860 20.069 -11.680 1.00 79.81 334 TRP A C 1
ATOM 2572 O O . TRP A 1 334 ? -2.218 21.108 -12.238 1.00 79.81 334 TRP A O 1
ATOM 2582 N N . TYR A 1 335 ? -2.214 19.741 -10.448 1.00 73.69 335 TYR A N 1
ATOM 2583 C CA . TYR A 1 335 ? -2.922 20.643 -9.556 1.00 73.69 335 TYR A CA 1
ATOM 2584 C C . TYR A 1 335 ? -1.957 20.935 -8.409 1.00 73.69 335 TYR A C 1
ATOM 2586 O O . TYR A 1 335 ? -1.481 20.005 -7.761 1.00 73.69 335 TYR A O 1
ATOM 2594 N N . ILE A 1 336 ? -1.577 22.205 -8.265 1.00 61.47 336 ILE A N 1
ATOM 2595 C CA . ILE A 1 336 ? -0.537 22.673 -7.336 1.00 61.47 336 ILE A CA 1
ATOM 2596 C C . ILE A 1 336 ? -1.171 23.460 -6.206 1.00 61.47 336 ILE A C 1
ATOM 2598 O O . ILE A 1 336 ? -2.134 24.221 -6.469 1.00 61.47 336 ILE A O 1
#

Nearest PDB structures (foldseek):
  3oml-assembly1_A  TM=4.742E-01  e=5.964E-01  Drosophila melanogaster
  5ft1-assembly3_K  TM=4.062E-01  e=1.860E+00  Phikzvirus phiKZ
  5ft1-assembly2_B  TM=4.613E-01  e=2.869E+00  Phikzvirus phiKZ
  3put-assembly1_B  TM=2.142E-01  e=3.663E-01  Rhizobium etli CFN 42
  1yzw-assembly1_C  TM=2.358E-01  e=1.206E+00  Radianthus crispa

Sequence (336 aa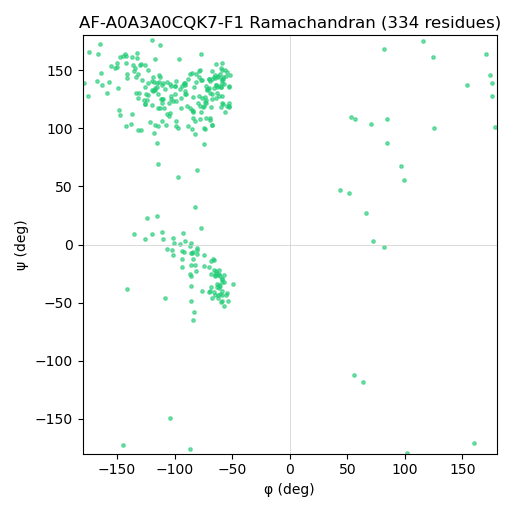):
MLAVLDEAAIRMGWSAAAVGSRCAQSLTHSAKENFMTMKRSTLTAMFATFVAAACSVTFAAPPGAQPPGAPPSPDKPKADKPDFPPFEEVMKDYAEVPTSEPPFFALWHNKKTDSLRAVIPGGMIGPKSQFLIASSMAGGPVATGFQLDHFLAYFDRMDKMLVLMRVDPRYVEGSNEVSDVIKRSYGGDEILKTVPIITMKGGDCVIDLDALMKGDFSGIGGWGGGNVNPALSKWVKFKPMPQNVELEVDLALMQRDGGRRNLMHYSISKIPDSAAAYKPRVADPRIGYFMTVRKDWTKPHDSKTLFNRYINRWHLEKRDPSAELSAPKNPIVWYI